Protein 5DUF (pdb70)

CATH classification: 3.90.226.10

Nearest PDB structures (foldseek):
  5duf-assembly1_A  TM=1.004E+00  e=2.255E-51  Mycobacterium tuberculosis
  5dtw-assembly1_B  TM=9.980E-01  e=9.847E-47  Mycobacterium tuberculosis H37Rv
  3he2-assembly1_B  TM=1.000E+00  e=2.282E-46  Mycobacterium tuberculosis
  5dtp-assembly1_A  TM=1.002E+00  e=2.901E-46  Mycobacterium tuberculosis H37Rv
  3he2-assembly1_C  TM=9.969E-01  e=6.722E-46  Mycobacterium tuberculosis

GO terms:
  GO:0005886 plasma membrane (C, HDA)

Organism: Mycobacterium tuberculosis (strain ATCC 25618 / H37Rv) (NCBI:txid83332)

Sequence (245 aa):
SHMIGITQAEAVLTIELQRPERRNALNSQLVEELTQAIRKAGDGSARAIVLTGQGTAFCAGADLSGDAFAADYPDRLIELHKAMDASPMPVVGAINGPAIGAGLQLAMQCDLRVVAPDAFFQFPTSKYGLALDNWSIRRLSSLVGHGRARAMLLSAEKLTAEIALHTGMANRIGTLADAQAWAAEIARLAPLAIQHAKRVLNDDGAIEEAWPAHKELFDKAWGSQDVIEAQVARMEKRPPKFQGA

Secondary structure (DSSP, 8-state):
--SEEEEEETTEEEEEE--GGGTT-B-HHHHHHHHHHHHTTTSSS--EEEEE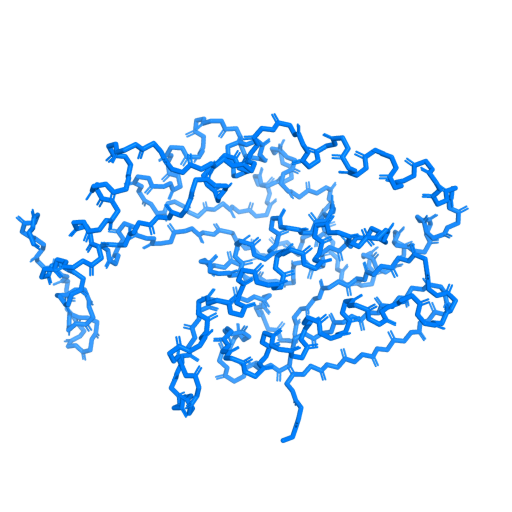ESSS-SB--B--TT-TTGGGHHHHHHHHHHHHHH-SS-EEEEE-S-EETHHHHHHHHSSEEEE-TT-EEE-THHHHT----HHHHHHHHHHH-HHHHHHHHHH---EEHHHHHHHTSSSEE--HHHHHHHHHHHTTS-HHHHHHHHHHHHTSS-S-PPPHHHHHHHHHHHTSHHHHHHHHHHHTTS-------

InterPro domains:
  IPR001753 Enoyl-CoA hydratase/isomerase-like domain [PF00378] (7-242)
  IPR018376 Enoyl-CoA hydratase/isomerase, conserved site [PS00166] (90-110)
  IPR029045 ClpP/crotonase-like domain superfamily [SSF52096] (5-242)

Foldseek 3Di:
DAQWDWDDDVQEIEIEGRPVVQLSADELRSLVVLLVCLQCSVVDNHQAYEYAYPDAFRYAYHDPVPPPCRVCGVVSLVSSLVSLLPRLHQYEYAGRAEQEHSRLVVLLSHNAYAYEQAHKYAYQCLLQLADDFQLSLVSVCQQQNVVVSCCRPVPGDIGGPVSSVVRRVHVHYDGPVVSRVVRVVVSPDDSVVSSVVSNVVVVPQSPDHQDPVRVVSRVCSVPDVSNVQSVVCVVVVHRGDDDSD

B-factor: mean 23.23, std 10.48, range [9.28, 60.18]

Radius of gyration: 17.89 Å; Cα contacts (8 Å, |Δi|>4): 475; chains: 1; bounding box: 52×42×37 Å

Structure (mmCIF, N/CA/C/O backbone):
data_5DUF
#
_entry.id   5DUF
#
_cell.length_a   103.880
_cell.length_b   103.880
_cell.length_c   54.390
_cell.angle_alpha   90.00
_cell.angle_beta   90.00
_cell.angle_gamma   120.00
#
_symmetry.space_group_name_H-M   'P 63'
#
loop_
_entity.id
_entity.type
_entity.pdbx_description
1 polymer 'Probable enoyl-CoA hydratase echA6'
2 non-polymer '(5R,7S)-5-(4-ethylphenyl)-7-(trifluoromethyl)-4,5,6,7-tetrahydropyrazolo[1,5-a]pyrimidine-3-carboxylic acid'
3 water water
#
loop_
_atom_site.group_PDB
_atom_site.id
_atom_site.type_symbol
_atom_site.label_atom_id
_atom_site.label_alt_id
_atom_site.label_comp_id
_atom_site.label_asym_id
_atom_site.label_entity_id
_atom_site.label_seq_id
_atom_site.pdbx_PDB_ins_code
_atom_site.Cartn_x
_atom_site.Cartn_y
_atom_site.Cartn_z
_atom_site.occupancy
_atom_site.B_iso_or_equiv
_atom_site.auth_seq_id
_atom_site.auth_comp_id
_atom_site.auth_asym_id
_atom_site.auth_atom_id
_atom_site.pdbx_PDB_model_num
ATOM 1 N N . SER A 1 19 ? -28.995 -6.650 -0.791 1.00 47.00 -1 SER A N 1
ATOM 2 C CA . SER A 1 19 ? -28.249 -5.788 -1.705 1.00 47.67 -1 SER A CA 1
ATOM 3 C C . SER A 1 19 ? -28.444 -4.307 -1.367 1.00 49.65 -1 SER A C 1
ATOM 4 O O . SER A 1 19 ? -28.345 -3.907 -0.206 1.00 54.76 -1 SER A O 1
ATOM 6 N N . HIS A 1 20 ? -28.701 -3.497 -2.388 1.00 39.70 0 HIS A N 1
ATOM 7 C CA . HIS A 1 20 ? -29.044 -2.090 -2.185 1.00 33.77 0 HIS A CA 1
ATOM 8 C C . HIS A 1 20 ? -30.153 -1.669 -3.144 1.00 34.43 0 HIS A C 1
ATOM 9 O O . HIS A 1 20 ? -30.209 -2.137 -4.282 1.00 40.71 0 HIS A O 1
ATOM 16 N N . MET A 1 21 ? -31.027 -0.776 -2.681 1.00 30.63 1 MET A N 1
ATOM 17 C CA . MET A 1 21 ? -32.197 -0.362 -3.452 1.00 31.16 1 MET A CA 1
ATOM 18 C C . MET A 1 21 ? -32.076 1.080 -3.945 1.00 27.56 1 MET A C 1
ATOM 19 O O . MET A 1 21 ? -33.036 1.653 -4.465 1.00 31.72 1 MET A O 1
ATOM 24 N N . ILE A 1 22 ? -30.897 1.664 -3.765 1.00 27.04 2 ILE A N 1
ATOM 25 C CA . ILE A 1 22 ? -30.625 3.008 -4.264 1.00 25.21 2 ILE A CA 1
ATOM 26 C C . ILE A 1 22 ? -29.213 3.105 -4.830 1.00 26.74 2 ILE A C 1
ATOM 27 O O . ILE A 1 22 ? -28.342 2.289 -4.511 1.00 28.70 2 ILE A O 1
ATOM 32 N N . GLY A 1 23 ? -29.006 4.105 -5.679 1.00 28.13 3 GLY A N 1
ATOM 33 C CA . GLY A 1 23 ? -27.695 4.419 -6.213 1.00 24.94 3 GLY A CA 1
ATOM 34 C C . GLY A 1 23 ? -27.324 5.845 -5.840 1.00 22.70 3 GLY A C 1
ATOM 35 O O . GLY A 1 23 ? -28.167 6.745 -5.837 1.00 23.93 3 GLY A O 1
ATOM 36 N N . ILE A 1 24 ? -26.054 6.047 -5.517 1.00 27.36 4 ILE A N 1
ATOM 37 C CA . ILE A 1 24 ? -25.560 7.343 -5.072 1.00 26.87 4 ILE A CA 1
ATOM 38 C C . ILE A 1 24 ? -24.311 7.708 -5.862 1.00 27.57 4 ILE A C 1
ATOM 39 O O . ILE A 1 24 ? -23.342 6.946 -5.897 1.00 31.81 4 ILE A O 1
ATOM 44 N N . THR A 1 25 ? -24.338 8.867 -6.508 1.00 24.88 5 THR A N 1
ATOM 45 C CA . THR A 1 25 ? -23.198 9.336 -7.281 1.00 26.07 5 THR A CA 1
ATOM 46 C C . THR A 1 25 ? -23.009 10.831 -7.070 1.00 23.77 5 THR A C 1
ATOM 47 O O . THR A 1 25 ? -23.945 11.530 -6.671 1.00 24.52 5 THR A O 1
ATOM 51 N N . GLN A 1 26 ? -21.803 11.319 -7.329 1.00 27.58 6 GLN A N 1
ATOM 52 C CA . GLN A 1 26 ? -21.505 12.735 -7.156 1.00 24.74 6 GLN A CA 1
ATOM 53 C C . GLN A 1 26 ? -20.694 13.300 -8.312 1.00 26.71 6 GLN A C 1
ATOM 54 O O . GLN A 1 26 ? -19.667 12.746 -8.699 1.00 32.15 6 GLN A O 1
ATOM 60 N N . ALA A 1 27 ? -21.174 14.399 -8.874 1.00 26.68 7 ALA A N 1
ATOM 61 C CA . ALA A 1 27 ? -20.415 15.143 -9.861 1.00 29.39 7 ALA A CA 1
ATOM 62 C C . ALA A 1 27 ? -20.144 16.507 -9.257 1.00 30.13 7 ALA A C 1
ATOM 63 O O . ALA A 1 27 ? -21.074 17.277 -9.003 1.00 29.10 7 ALA A O 1
ATOM 65 N N . GLU A 1 28 ? -18.869 16.782 -9.005 1.00 34.89 8 GLU A N 1
ATOM 66 C CA . GLU A 1 28 ? -18.455 17.989 -8.302 1.00 33.01 8 GLU A CA 1
ATOM 67 C C . GLU A 1 28 ? -19.233 18.180 -7.000 1.00 29.11 8 GLU A C 1
ATOM 68 O O . GLU A 1 28 ? -19.087 17.375 -6.079 1.00 34.83 8 GLU A O 1
ATOM 74 N N . ALA A 1 29 ? -20.057 19.227 -6.922 1.00 26.76 9 ALA A N 1
ATOM 75 C CA . ALA A 1 29 ? -20.749 19.550 -5.677 1.00 26.33 9 ALA A CA 1
ATOM 76 C C . ALA A 1 29 ? -22.221 19.113 -5.644 1.00 22.70 9 ALA A C 1
ATOM 77 O O . ALA A 1 29 ? -22.982 19.511 -4.752 1.00 23.38 9 ALA A O 1
ATOM 79 N N . VAL A 1 30 ? -22.624 18.295 -6.612 1.00 22.48 10 VAL A N 1
ATOM 80 C CA . VAL A 1 30 ? -24.000 17.800 -6.651 1.00 21.44 10 VAL A CA 1
ATOM 81 C C . VAL A 1 30 ? -24.049 16.295 -6.419 1.00 22.51 10 VAL A C 1
ATOM 82 O O . VAL A 1 30 ? -23.449 15.516 -7.165 1.00 25.10 10 VAL A O 1
ATOM 86 N N . LEU A 1 31 ? -24.763 15.899 -5.374 1.00 20.61 11 LEU A N 1
ATOM 87 C CA . LEU A 1 31 ? -24.976 14.486 -5.066 1.00 23.43 11 LEU A CA 1
ATOM 88 C C . LEU A 1 31 ? -26.313 14.008 -5.619 1.00 20.05 11 LEU A C 1
ATOM 89 O O . LEU A 1 31 ? -27.357 14.533 -5.252 1.00 19.95 11 LEU A O 1
ATOM 94 N N . THR A 1 32 ? -26.285 13.007 -6.497 1.00 21.76 12 THR A N 1
ATOM 95 C CA . THR A 1 32 ? -27.516 12.432 -7.036 1.00 20.46 12 THR A CA 1
ATOM 96 C C . THR A 1 32 ? -27.872 11.107 -6.363 1.00 19.14 12 THR A C 1
ATOM 97 O O . THR A 1 32 ? -27.066 10.168 -6.340 1.00 21.69 12 THR A O 1
ATOM 101 N N . ILE A 1 33 ? -29.069 11.049 -5.796 1.00 19.85 13 ILE A N 1
ATOM 102 C CA . ILE A 1 33 ? -29.595 9.838 -5.179 1.00 20.49 13 ILE A CA 1
ATOM 103 C C . ILE A 1 33 ? -30.715 9.303 -6.059 1.00 19.56 13 ILE A C 1
ATOM 104 O O . ILE A 1 33 ? -31.695 10.008 -6.317 1.00 18.60 13 ILE A O 1
ATOM 109 N N . GLU A 1 34 ? -30.569 8.055 -6.507 1.00 21.73 14 GLU A N 1
ATOM 110 C CA . GLU A 1 34 ? -31.539 7.422 -7.395 1.00 23.11 14 GLU A CA 1
ATOM 111 C C . GLU A 1 34 ? -32.213 6.234 -6.712 1.00 22.61 14 GLU A C 1
ATOM 112 O O . GLU A 1 34 ? -31.532 5.305 -6.262 1.00 23.34 14 GLU A O 1
ATOM 118 N N . LEU A 1 35 ? -33.543 6.260 -6.633 1.00 21.45 15 LEU A N 1
ATOM 119 C CA . LEU A 1 35 ? -34.303 5.084 -6.202 1.00 20.64 15 LEU A CA 1
ATOM 120 C C . LEU A 1 35 ? -34.129 3.984 -7.235 1.00 22.10 15 LEU A C 1
ATOM 121 O O . LEU A 1 35 ? -34.314 4.220 -8.431 1.00 22.52 15 LEU A O 1
ATOM 126 N N . GLN A 1 36 ? -33.784 2.781 -6.778 1.00 21.74 16 GLN A N 1
ATOM 127 C CA . GLN A 1 36 ? -33.497 1.678 -7.690 1.00 23.88 16 GLN A CA 1
ATOM 128 C C . GLN A 1 36 ? -34.324 0.424 -7.403 1.00 27.17 16 GLN A C 1
ATOM 129 O O . GLN A 1 36 ? -33.784 -0.678 -7.260 1.00 30.75 16 GLN A O 1
ATOM 135 N N . ARG A 1 37 ? -35.639 0.602 -7.325 1.00 24.77 17 ARG A N 1
ATOM 136 C CA . ARG A 1 37 ? -36.562 -0.521 -7.230 1.00 25.08 17 ARG A CA 1
ATOM 137 C C . ARG A 1 37 ? -37.562 -0.452 -8.384 1.00 27.55 17 ARG A C 1
ATOM 138 O O . ARG A 1 37 ? -38.777 -0.496 -8.169 1.00 25.37 17 ARG A O 1
ATOM 146 N N . PRO A 1 38 ? -37.055 -0.334 -9.622 1.00 24.57 18 PRO A N 1
ATOM 147 C CA . PRO A 1 38 ? -37.960 -0.158 -10.762 1.00 28.13 18 PRO A CA 1
ATOM 148 C C . PRO A 1 38 ? -38.894 -1.348 -10.954 1.00 34.99 18 PRO A C 1
ATOM 149 O O . PRO A 1 38 ? -39.915 -1.198 -11.625 1.00 29.52 18 PRO A O 1
ATOM 153 N N . GLU A 1 39 ? -38.562 -2.492 -10.356 1.00 31.11 19 GLU A N 1
ATOM 154 C CA . GLU A 1 39 ? -39.401 -3.687 -10.469 1.00 28.59 19 GLU A CA 1
ATOM 155 C C . GLU A 1 39 ? -40.717 -3.529 -9.701 1.00 30.48 19 GLU A C 1
ATOM 156 O O . GLU A 1 39 ? -41.626 -4.349 -9.817 1.00 32.24 19 GLU A O 1
ATOM 162 N N . ARG A 1 40 ? -40.822 -2.454 -8.929 1.00 28.82 20 ARG A N 1
ATOM 163 C CA . ARG A 1 40 ? -42.086 -2.088 -8.304 1.00 25.84 20 ARG A CA 1
ATOM 164 C C . ARG A 1 40 ? -42.361 -0.596 -8.545 1.00 22.48 20 ARG A C 1
ATOM 165 O O . ARG A 1 40 ? -43.021 0.050 -7.737 1.00 26.67 20 ARG A O 1
ATOM 173 N N . ARG A 1 41 ? -41.855 -0.070 -9.661 1.00 24.64 21 ARG A N 1
ATOM 174 C CA . ARG A 1 41 ? -41.969 1.359 -9.993 1.00 21.94 21 ARG A CA 1
ATOM 175 C C . ARG A 1 41 ? -41.549 2.256 -8.827 1.00 20.76 21 ARG A C 1
ATOM 176 O O . ARG A 1 41 ? -42.177 3.283 -8.530 1.00 20.43 21 ARG A O 1
ATOM 184 N N . ASN A 1 42 ? -40.467 1.837 -8.175 1.00 23.06 22 ASN A N 1
ATOM 185 C CA . ASN A 1 42 ? -39.860 2.539 -7.049 1.00 20.48 22 ASN A CA 1
ATOM 186 C C . ASN A 1 42 ? -40.754 2.725 -5.825 1.00 20.19 22 ASN A C 1
ATOM 187 O O . ASN A 1 42 ? -40.514 3.592 -4.991 1.00 20.92 22 ASN A O 1
ATOM 192 N N . ALA A 1 43 ? -41.765 1.865 -5.704 1.00 20.99 23 ALA A N 1
ATOM 193 C CA . ALA A 1 43 ? -42.606 1.877 -4.519 1.00 21.50 23 ALA A CA 1
ATOM 194 C C . ALA A 1 43 ? -41.738 1.623 -3.291 1.00 19.56 23 ALA A C 1
ATOM 195 O O . ALA A 1 43 ? -40.818 0.792 -3.327 1.00 23.26 23 ALA A O 1
ATOM 197 N N . LEU A 1 44 ? -42.032 2.329 -2.207 1.00 21.21 24 LEU A N 1
ATOM 198 C CA . LEU A 1 44 ? -41.201 2.269 -1.008 1.00 23.09 24 LEU A CA 1
ATOM 199 C C . LEU A 1 44 ? -41.423 1.004 -0.172 1.00 26.66 24 LEU A C 1
ATOM 200 O O . LEU A 1 44 ? -42.491 0.394 -0.203 1.00 25.10 24 LEU A O 1
ATOM 205 N N . ASN A 1 45 ? -40.384 0.602 0.553 1.00 25.42 25 ASN A N 1
ATOM 206 C CA . ASN A 1 45 ? -40.520 -0.334 1.665 1.00 25.31 25 ASN A CA 1
ATOM 207 C C . ASN A 1 45 ? -39.527 0.056 2.761 1.00 26.03 25 ASN A C 1
ATOM 208 O O . ASN A 1 45 ? -38.851 1.079 2.646 1.00 25.31 25 ASN A O 1
ATOM 213 N N . SER A 1 46 ? -39.430 -0.737 3.820 1.00 28.54 26 SER A N 1
ATOM 214 C CA . SER A 1 46 ? -38.573 -0.366 4.942 1.00 29.10 26 SER A CA 1
ATOM 215 C C . SER A 1 46 ? -37.102 -0.202 4.543 1.00 33.22 26 SER A C 1
ATOM 216 O O . SER A 1 46 ? -36.439 0.736 4.992 1.00 28.61 26 SER A O 1
ATOM 219 N N . GLN A 1 47 ? -36.595 -1.111 3.709 1.00 32.18 27 GLN A N 1
ATOM 220 C CA . GLN A 1 47 ? -35.202 -1.046 3.263 1.00 30.45 27 GLN A CA 1
ATOM 221 C C . GLN A 1 47 ? -34.917 0.206 2.441 1.00 28.86 27 GLN A C 1
ATOM 222 O O . GLN A 1 47 ? -33.944 0.916 2.693 1.00 28.19 27 GLN A O 1
ATOM 228 N N . LEU A 1 48 ? -35.766 0.468 1.455 1.00 26.70 28 LEU A N 1
ATOM 229 C CA . LEU A 1 48 ? -35.573 1.619 0.579 1.00 27.33 28 LEU A CA 1
ATOM 230 C C . LEU A 1 48 ? -35.601 2.913 1.387 1.00 27.45 28 LEU A C 1
ATOM 231 O O . LEU A 1 48 ? -34.767 3.800 1.194 1.00 25.27 28 LEU A O 1
ATOM 236 N N . VAL A 1 49 ? -36.553 3.007 2.308 1.00 23.10 29 VAL A N 1
ATOM 237 C CA . VAL A 1 49 ? -36.672 4.180 3.170 1.00 24.23 29 VAL A CA 1
ATOM 238 C C . VAL A 1 49 ? -35.452 4.351 4.074 1.00 23.52 29 VAL A C 1
ATOM 239 O O . VAL A 1 49 ? -34.932 5.458 4.225 1.00 23.57 29 VAL A O 1
ATOM 243 N N . GLU A 1 50 ? -34.986 3.260 4.675 1.00 24.39 30 GLU A N 1
ATOM 244 C CA . GLU A 1 50 ? -33.810 3.335 5.532 1.00 26.13 30 GLU A CA 1
ATOM 245 C C . GLU A 1 50 ? -32.581 3.807 4.758 1.00 28.19 30 GLU A C 1
ATOM 246 O O . GLU A 1 50 ? -31.826 4.652 5.240 1.00 26.86 30 GLU A O 1
ATOM 249 N N . GLU A 1 51 ? -32.387 3.260 3.561 1.00 26.09 31 GLU A N 1
ATOM 250 C CA . GLU A 1 51 ? -31.235 3.619 2.738 1.00 26.97 31 GLU A CA 1
ATOM 251 C C . GLU A 1 51 ? -31.310 5.082 2.294 1.00 23.81 31 GLU A C 1
ATOM 252 O O . GLU A 1 51 ? -30.304 5.785 2.293 1.00 25.92 31 GLU A O 1
ATOM 258 N N . LEU A 1 52 ? -32.501 5.537 1.928 1.00 22.91 32 LEU A N 1
ATOM 259 C CA . LEU A 1 52 ? -32.677 6.938 1.557 1.00 22.24 32 LEU A CA 1
ATOM 260 C C . LEU A 1 52 ? -32.354 7.873 2.724 1.00 26.80 32 LEU A C 1
ATOM 261 O O . LEU A 1 52 ? -31.691 8.897 2.549 1.00 23.26 32 LEU A O 1
ATOM 266 N N . THR A 1 53 ? -32.832 7.521 3.913 1.00 23.16 33 THR A N 1
ATOM 267 C CA . THR A 1 53 ? -32.572 8.318 5.108 1.00 25.15 33 THR A CA 1
ATOM 268 C C . THR A 1 53 ? -31.067 8.455 5.360 1.00 24.72 33 THR A C 1
ATOM 269 O O . THR A 1 53 ? -30.569 9.547 5.628 1.00 26.24 33 THR A O 1
ATOM 273 N N . GLN A 1 54 ? -30.342 7.348 5.257 1.00 26.32 34 GLN A N 1
ATOM 274 C CA . GLN A 1 54 ? -28.900 7.380 5.450 1.00 25.84 34 GLN A CA 1
ATOM 275 C C . GLN A 1 54 ? -28.187 8.226 4.396 1.00 26.71 34 GLN A C 1
ATOM 276 O O . GLN A 1 54 ? -27.245 8.959 4.711 1.00 27.28 34 GLN A O 1
ATOM 282 N N . ALA A 1 55 ? -28.634 8.118 3.150 1.00 24.86 35 ALA A N 1
ATOM 283 C CA . ALA A 1 55 ? -28.026 8.864 2.052 1.00 28.46 35 ALA A CA 1
ATOM 284 C C . ALA A 1 55 ? -28.200 10.366 2.259 1.00 22.93 35 ALA A C 1
ATOM 285 O O . ALA A 1 55 ? -27.269 11.140 2.044 1.00 26.11 35 ALA A O 1
ATOM 287 N N . ILE A 1 56 ? -29.393 10.771 2.678 1.00 21.87 36 ILE A N 1
ATOM 288 C CA . ILE A 1 56 ? -29.656 12.175 2.969 1.00 21.84 36 ILE A CA 1
ATOM 289 C C . ILE A 1 56 ? -28.795 12.670 4.137 1.00 23.28 36 ILE A C 1
ATOM 290 O O . ILE A 1 56 ? -28.165 13.727 4.055 1.00 25.30 36 ILE A O 1
ATOM 295 N N . ARG A 1 57 ? -28.761 11.906 5.223 1.00 24.72 37 ARG A N 1
ATOM 296 C CA . ARG A 1 57 ? -27.985 12.292 6.397 1.00 26.98 37 ARG A CA 1
ATOM 297 C C . ARG A 1 57 ? -26.497 12.444 6.093 1.00 28.47 37 ARG A C 1
ATOM 298 O O . ARG A 1 57 ? -25.832 13.323 6.644 1.00 32.85 37 ARG A O 1
ATOM 306 N N . LYS A 1 58 ? -25.974 11.582 5.225 1.00 26.47 38 LYS A N 1
ATOM 307 C CA . LYS A 1 58 ? -24.543 11.573 4.929 1.00 28.73 38 LYS A CA 1
ATOM 308 C C . LYS A 1 58 ? -24.167 12.439 3.725 1.00 32.40 38 LYS A C 1
ATOM 309 O O . LYS A 1 58 ? -22.998 12.510 3.347 1.00 37.64 38 LYS A O 1
ATOM 313 N N . ALA A 1 59 ? -25.154 13.104 3.132 1.00 28.99 39 ALA A N 1
ATOM 314 C CA . ALA A 1 59 ? -24.924 13.870 1.910 1.00 32.06 39 ALA A CA 1
ATOM 315 C C . ALA A 1 59 ? -23.896 14.985 2.098 1.00 37.60 39 ALA A C 1
ATOM 316 O O . ALA A 1 59 ? -23.308 15.468 1.128 1.00 42.25 39 ALA A O 1
ATOM 318 N N . GLY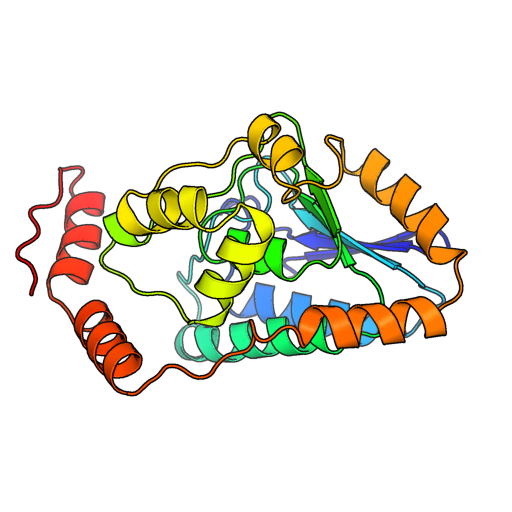 A 1 60 ? -23.678 15.385 3.348 1.00 38.89 40 GLY A N 1
ATOM 319 C CA . GLY A 1 60 ? -22.764 16.471 3.654 1.00 44.64 40 GLY A CA 1
ATOM 320 C C . GLY A 1 60 ? -21.402 16.013 4.140 1.00 48.77 40 GLY A C 1
ATOM 321 O O . GLY A 1 60 ? -20.631 16.808 4.679 1.00 55.19 40 GLY A O 1
ATOM 322 N N . ASP A 1 61 ? -21.103 14.731 3.950 1.00 41.62 41 ASP A N 1
ATOM 323 C CA . ASP A 1 61 ? -19.813 14.182 4.358 1.00 47.47 41 ASP A CA 1
ATOM 324 C C . ASP A 1 61 ? -18.715 14.581 3.381 1.00 54.24 41 ASP A C 1
ATOM 325 O O . ASP A 1 61 ? -17.545 14.698 3.754 1.00 55.36 41 ASP A O 1
ATOM 330 N N . GLY A 1 62 ? -19.100 14.779 2.126 1.00 55.00 42 GLY A N 1
ATOM 331 C CA . GLY A 1 62 ? -18.173 15.226 1.106 1.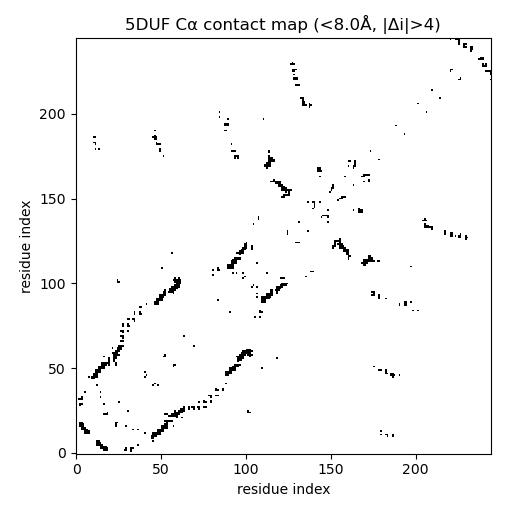00 53.52 42 GLY A CA 1
ATOM 332 C C . GLY A 1 62 ? -18.278 16.721 0.888 1.00 49.14 42 GLY A C 1
ATOM 333 O O . GLY A 1 62 ? -18.583 17.480 1.810 1.00 50.02 42 GLY A O 1
ATOM 334 N N . SER A 1 63 ? -18.030 17.148 -0.343 1.00 45.36 43 SER A N 1
ATOM 335 C CA . SER A 1 63 ? -18.060 18.565 -0.668 1.00 45.32 43 SER A CA 1
ATOM 336 C C . SER A 1 63 ? -19.399 18.986 -1.266 1.00 35.12 43 SER A C 1
ATOM 337 O O . SER A 1 63 ? -19.525 20.093 -1.785 1.00 36.75 43 SER A O 1
ATOM 340 N N . ALA A 1 64 ? -20.398 18.108 -1.191 1.00 31.81 44 ALA A N 1
ATOM 341 C CA . ALA A 1 64 ? -21.689 18.372 -1.826 1.00 26.22 44 ALA A CA 1
ATOM 342 C C . ALA A 1 64 ? -22.409 19.578 -1.225 1.00 27.82 44 ALA A C 1
ATOM 343 O O . ALA A 1 64 ? -22.416 19.763 -0.009 1.00 29.51 44 ALA A O 1
ATOM 345 N N . ARG A 1 65 ? -23.011 20.391 -2.091 1.00 21.81 45 ARG A N 1
ATOM 346 C CA . ARG A 1 65 ? -23.813 21.542 -1.658 1.00 23.25 45 ARG A CA 1
ATOM 347 C C . ARG A 1 65 ? -25.270 21.475 -2.133 1.00 22.73 45 ARG A C 1
ATOM 348 O O . ARG A 1 65 ? -26.086 22.332 -1.789 1.00 22.44 45 ARG A O 1
ATOM 356 N N . ALA A 1 66 ? -25.603 20.463 -2.931 1.00 18.92 46 ALA A N 1
ATOM 357 C CA . ALA A 1 66 ? -26.974 20.257 -3.380 1.00 19.46 46 ALA A CA 1
ATOM 358 C C . ALA A 1 66 ? -27.192 18.777 -3.660 1.00 17.32 46 ALA A C 1
ATOM 359 O O . ALA A 1 66 ? -26.237 18.053 -3.971 1.00 20.19 46 ALA A O 1
ATOM 361 N N . ILE A 1 67 ? -28.440 18.347 -3.521 1.00 17.05 47 ILE A N 1
ATOM 362 C CA . ILE A 1 67 ? -28.830 16.966 -3.774 1.00 16.46 47 ILE A CA 1
ATOM 363 C C . ILE A 1 67 ? -29.860 16.941 -4.893 1.00 16.90 47 ILE A C 1
ATOM 364 O O . ILE A 1 67 ? -30.720 17.817 -4.965 1.00 16.41 47 ILE A O 1
ATOM 369 N N . VAL A 1 68 ? -29.757 15.957 -5.779 1.00 16.25 48 VAL A N 1
ATOM 370 C CA . VAL A 1 68 ? -30.821 15.655 -6.726 1.00 15.29 48 VAL A CA 1
ATOM 371 C C . VAL A 1 68 ? -31.381 14.287 -6.367 1.00 16.03 48 VAL A C 1
ATOM 372 O O . VAL A 1 68 ? -30.622 13.324 -6.221 1.00 18.26 48 VAL A O 1
ATOM 376 N N . LEU A 1 69 ? -32.699 14.216 -6.197 1.00 15.00 49 LEU A N 1
ATOM 377 C CA . LEU A 1 69 ? -33.378 12.953 -5.890 1.00 15.69 49 LEU A CA 1
ATOM 378 C C . LEU A 1 69 ? -34.235 12.529 -7.079 1.00 15.73 49 LEU A C 1
ATOM 379 O O . LEU A 1 69 ? -35.018 13.326 -7.596 1.00 16.37 49 LEU A O 1
ATOM 384 N N . THR A 1 70 ? -34.107 11.277 -7.511 1.00 16.25 50 THR A N 1
ATOM 385 C CA . THR A 1 70 ? -34.770 10.846 -8.735 1.00 16.97 50 THR A CA 1
ATOM 386 C C . THR A 1 70 ? -35.038 9.347 -8.704 1.00 19.09 50 THR A C 1
ATOM 387 O O . THR A 1 70 ? -34.504 8.639 -7.848 1.00 19.57 50 THR A O 1
ATOM 391 N N . GLY A 1 71 ? -35.861 8.870 -9.636 1.00 18.05 51 GLY A N 1
ATOM 392 C CA . GLY A 1 71 ? -36.156 7.450 -9.743 1.00 18.01 51 GLY A CA 1
ATOM 393 C C . GLY A 1 71 ? -35.632 6.788 -11.013 1.00 19.34 51 GLY A C 1
ATOM 394 O O . GLY A 1 71 ? -35.606 7.391 -12.086 1.00 20.79 51 GLY A O 1
ATOM 395 N N . GLN A 1 72 ? -35.214 5.535 -10.885 1.00 20.93 52 GLN A N 1
ATOM 396 C CA . GLN A 1 72 ? -34.779 4.744 -12.030 1.00 21.30 52 GLN A CA 1
ATOM 397 C C . GLN A 1 72 ? -35.998 4.273 -12.820 1.00 23.50 52 GLN A C 1
ATOM 398 O O . GLN A 1 72 ? -36.976 3.818 -12.239 1.00 22.48 52 GLN A O 1
ATOM 404 N N . GLY A 1 73 ? -35.944 4.389 -14.143 1.00 23.42 53 GLY A N 1
ATOM 405 C CA . GLY A 1 73 ? -37.019 3.871 -14.975 1.00 25.54 53 GLY A CA 1
ATOM 406 C C . GLY A 1 73 ? -38.129 4.878 -15.226 1.00 22.85 53 GLY A C 1
ATOM 407 O O . GLY A 1 73 ? -37.893 6.093 -15.230 1.00 21.42 53 GLY A O 1
ATOM 408 N N . THR A 1 74 ? -39.349 4.378 -15.423 1.00 21.03 54 THR A N 1
ATOM 409 C CA . THR A 1 74 ? -40.453 5.231 -15.863 1.00 19.67 54 THR A CA 1
ATOM 410 C C . THR A 1 74 ? -41.168 6.002 -14.755 1.00 19.30 54 THR A C 1
ATOM 411 O O . THR A 1 74 ? -41.869 6.966 -15.045 1.00 19.26 54 THR A O 1
ATOM 415 N N . ALA A 1 75 ? -41.007 5.577 -13.503 1.00 19.17 55 ALA A N 1
ATOM 416 C CA . ALA A 1 75 ? -41.699 6.230 -12.390 1.00 16.61 55 ALA A CA 1
ATOM 417 C C . ALA A 1 75 ? -40.724 6.888 -11.435 1.00 16.54 55 ALA A C 1
ATOM 418 O O . ALA A 1 75 ? -39.597 6.432 -11.273 1.00 17.83 55 ALA A O 1
ATOM 420 N N . PHE A 1 76 ? -41.161 7.974 -10.810 1.00 15.97 56 PHE A N 1
ATOM 421 C CA . PHE A 1 76 ? -40.402 8.548 -9.713 1.00 15.07 56 PHE A CA 1
ATOM 422 C C . PHE A 1 76 ? -40.605 7.658 -8.488 1.00 15.04 56 PHE A C 1
ATOM 423 O O . PHE A 1 76 ? -39.648 7.156 -7.910 1.00 18.04 56 PHE A O 1
ATOM 431 N N . CYS A 1 77 ? -41.864 7.470 -8.103 1.00 15.32 57 CYS A N 1
ATOM 432 C CA . CYS A 1 77 ? -42.227 6.594 -6.995 1.00 16.69 57 CYS A CA 1
ATOM 433 C C . CYS A 1 77 ? -43.738 6.392 -7.007 1.00 16.41 57 CYS A C 1
ATOM 434 O O . CYS A 1 77 ? -44.498 7.351 -6.804 1.00 16.29 57 CYS A O 1
ATOM 437 N N . ALA A 1 78 ? -44.168 5.150 -7.231 1.00 17.95 58 ALA A N 1
ATOM 438 C CA . ALA A 1 78 ? -45.589 4.842 -7.436 1.00 16.47 58 ALA A CA 1
ATOM 439 C C . ALA A 1 78 ? -46.369 4.558 -6.152 1.00 17.05 58 ALA A C 1
ATOM 440 O O . ALA A 1 78 ? -47.567 4.268 -6.202 1.00 22.65 58 ALA A O 1
ATOM 442 N N . GLY A 1 79 ? -45.704 4.653 -5.007 1.00 18.59 59 GLY A N 1
ATOM 443 C CA . GLY A 1 79 ? -46.375 4.485 -3.729 1.00 19.65 59 GLY A CA 1
ATOM 444 C C . GLY A 1 79 ? -45.586 3.638 -2.753 1.00 22.48 59 GLY A C 1
ATOM 445 O O . GLY A 1 79 ? -44.392 3.860 -2.554 1.00 21.80 59 GLY A O 1
ATOM 446 N N . ALA A 1 80 ? -46.265 2.681 -2.131 1.00 24.29 60 ALA A N 1
ATOM 447 C CA . ALA A 1 80 ? -45.632 1.768 -1.193 1.00 25.81 60 ALA A CA 1
ATOM 448 C C . ALA A 1 80 ? -45.980 0.333 -1.555 1.00 23.61 60 ALA A C 1
ATOM 449 O O . ALA A 1 80 ? -47.083 0.053 -2.026 1.00 27.65 60 ALA A O 1
ATOM 451 N N . ASP A 1 81 ? -45.029 -0.572 -1.347 1.00 24.73 61 ASP A N 1
ATOM 452 C CA . ASP A 1 81 ? -45.256 -2.000 -1.552 1.00 26.49 61 ASP A CA 1
ATOM 453 C C . ASP A 1 81 ? -44.430 -2.768 -0.529 1.00 27.86 61 ASP A C 1
ATOM 454 O O . ASP A 1 81 ? -43.210 -2.877 -0.667 1.00 28.96 61 ASP A O 1
ATOM 459 N N . LEU A 1 82 ? -45.099 -3.298 0.493 1.00 27.76 62 LEU A N 1
ATOM 460 C CA . LEU A 1 82 ? -44.422 -3.906 1.639 1.00 30.29 62 LEU A CA 1
ATOM 461 C C . LEU A 1 82 ? -44.382 -5.430 1.593 1.00 37.82 62 LEU A C 1
ATOM 462 O O . LEU A 1 82 ? -44.259 -6.087 2.628 1.00 36.46 62 LEU A O 1
ATOM 467 N N . SER A 1 83 ? -44.476 -5.999 0.399 1.00 31.16 63 SER A N 1
ATOM 468 C CA . SER A 1 83 ? -44.427 -7.454 0.278 1.00 31.87 63 SER A CA 1
ATOM 469 C C . SER A 1 83 ? -43.186 -7.927 -0.475 1.00 43.21 63 SER A C 1
ATOM 470 O O . SER A 1 83 ? -42.895 -7.439 -1.567 1.00 51.28 63 SER A O 1
ATOM 473 N N . GLY A 1 84 ? -42.445 -8.866 0.112 1.00 57.61 64 GLY A N 1
ATOM 474 C CA . GLY A 1 84 ? -42.697 -9.350 1.458 1.00 51.39 64 GLY A CA 1
ATOM 475 C C . GLY A 1 84 ? -41.668 -8.776 2.419 1.00 51.09 64 GLY A C 1
ATOM 476 O O . GLY A 1 84 ? -40.611 -9.366 2.656 1.00 50.29 64 GLY A O 1
ATOM 477 N N . ASP A 1 85 ? -41.994 -7.613 2.971 1.00 37.98 65 ASP A N 1
ATOM 478 C CA . ASP A 1 85 ? -41.086 -6.829 3.804 1.00 42.50 65 ASP A CA 1
ATOM 479 C C . ASP A 1 85 ? -41.024 -7.350 5.239 1.00 40.47 65 ASP A C 1
ATOM 480 O O . ASP A 1 85 ? -41.995 -7.228 5.988 1.00 37.79 65 ASP A O 1
ATOM 485 N N . ALA A 1 86 ? -39.880 -7.907 5.628 1.00 44.42 66 ALA A N 1
ATOM 486 C CA . ALA A 1 86 ? -39.723 -8.471 6.967 1.00 42.89 66 ALA A CA 1
ATOM 487 C C . ALA A 1 86 ? -39.822 -7.419 8.082 1.00 45.73 66 ALA A C 1
ATOM 488 O O . ALA A 1 86 ? -39.974 -7.761 9.254 1.00 48.71 66 ALA A O 1
ATOM 490 N N . PHE A 1 87 ? -39.744 -6.144 7.711 1.00 36.62 67 PHE A N 1
ATOM 491 C CA . PHE A 1 87 ? -39.838 -5.057 8.682 1.00 43.64 67 PHE A CA 1
ATOM 492 C C . PHE A 1 87 ? -40.959 -4.081 8.321 1.00 42.03 67 PHE A C 1
ATOM 493 O O . PHE A 1 87 ? -40.850 -2.872 8.532 1.00 38.91 67 PHE A O 1
ATOM 498 N N . ALA A 1 88 ? -42.042 -4.624 7.777 1.00 41.26 68 ALA A N 1
ATOM 499 C CA . ALA A 1 88 ? -43.174 -3.828 7.325 1.00 41.63 68 ALA A CA 1
ATOM 500 C C . ALA A 1 88 ? -43.854 -3.067 8.462 1.00 44.79 68 ALA A C 1
ATOM 501 O O . ALA A 1 88 ? -44.381 -1.971 8.259 1.00 39.90 68 ALA A O 1
ATOM 503 N N . ALA A 1 89 ? -43.846 -3.647 9.658 1.00 40.01 69 ALA A N 1
ATOM 504 C CA . ALA A 1 89 ? -44.463 -2.996 10.810 1.00 37.67 69 ALA A CA 1
ATOM 505 C C . ALA A 1 89 ? -43.732 -1.699 11.161 1.00 35.98 69 ALA A C 1
ATOM 506 O O . ALA A 1 89 ? -44.319 -0.777 11.727 1.00 41.36 69 ALA A O 1
ATOM 508 N N . ASP A 1 90 ? -42.450 -1.642 10.815 1.00 41.92 70 ASP A N 1
ATOM 509 C CA . ASP A 1 90 ? -41.618 -0.475 11.101 1.00 43.00 70 ASP A CA 1
ATOM 510 C C . ASP A 1 90 ? -41.734 0.605 10.030 1.00 39.37 70 ASP A C 1
ATOM 511 O O . ASP A 1 90 ? -41.307 1.741 10.243 1.00 35.31 70 ASP A O 1
ATOM 516 N N . TYR A 1 91 ? -42.303 0.251 8.881 1.00 30.18 71 TYR A N 1
ATOM 517 C CA . TYR A 1 91 ? -42.297 1.149 7.720 1.00 31.29 71 TYR A CA 1
ATOM 518 C C . TYR A 1 91 ? -42.856 2.555 7.975 1.00 32.96 71 TYR A C 1
ATOM 519 O O . TYR A 1 91 ? -42.227 3.550 7.607 1.00 27.52 71 TYR A O 1
ATOM 527 N N . PRO A 1 92 ? -44.045 2.652 8.588 1.00 30.97 72 PRO A N 1
ATOM 528 C CA . PRO A 1 92 ? -44.644 3.980 8.783 1.00 29.99 72 PRO A CA 1
ATOM 529 C C . PRO A 1 92 ? -43.755 4.919 9.601 1.00 29.92 72 PRO A C 1
ATOM 530 O O . PRO A 1 92 ? -43.627 6.101 9.263 1.00 26.72 72 PRO A O 1
ATOM 534 N N . ASP A 1 93 ? -43.148 4.396 10.661 1.00 28.90 73 ASP A N 1
ATOM 535 C CA . ASP A 1 93 ? -42.242 5.173 11.503 1.00 31.36 73 ASP A CA 1
ATOM 536 C C . ASP A 1 93 ? -40.962 5.562 10.760 1.00 31.35 73 ASP A C 1
ATOM 537 O O . ASP A 1 93 ? -40.493 6.695 10.875 1.00 27.21 73 ASP A O 1
ATOM 542 N N . ARG A 1 94 ? -40.398 4.627 10.001 1.00 25.83 74 ARG A N 1
ATOM 543 C CA . ARG A 1 94 ? -39.201 4.921 9.215 1.00 27.68 74 ARG A CA 1
ATOM 544 C C . ARG A 1 94 ? -39.492 5.983 8.158 1.00 23.41 74 ARG A C 1
ATOM 545 O O . ARG A 1 94 ? -38.648 6.834 7.868 1.00 22.78 74 ARG A O 1
ATOM 549 N N . LEU A 1 95 ? -40.688 5.933 7.583 1.00 22.36 75 LEU A N 1
ATOM 550 C CA . LEU A 1 95 ? -41.078 6.921 6.586 1.00 21.94 75 LEU A CA 1
ATOM 551 C C . LEU A 1 95 ? -41.078 8.322 7.195 1.00 21.42 75 LEU A C 1
ATOM 552 O O . LEU A 1 95 ? -40.560 9.274 6.597 1.00 19.27 75 LEU A O 1
ATOM 557 N N . ILE A 1 96 ? -41.651 8.453 8.387 1.00 20.34 76 ILE A N 1
ATOM 558 C CA . ILE A 1 96 ? -41.629 9.733 9.091 1.00 18.84 76 ILE A CA 1
ATOM 559 C C . ILE A 1 96 ? -40.180 10.190 9.337 1.00 20.38 76 ILE A C 1
ATOM 560 O O . ILE A 1 96 ? -39.864 11.371 9.169 1.00 21.06 76 ILE A O 1
ATOM 565 N N . GLU A 1 97 ? -39.302 9.256 9.693 1.00 21.96 77 GLU A N 1
ATOM 566 C CA . GLU A 1 97 ? -37.889 9.567 9.923 1.00 20.06 77 GLU A CA 1
ATOM 567 C C . GLU A 1 97 ? -37.209 10.132 8.665 1.00 22.22 77 GLU A C 1
ATOM 568 O O . GLU A 1 97 ? -36.375 11.042 8.741 1.00 20.40 77 GLU A O 1
ATOM 571 N N . LEU A 1 98 ? -37.564 9.583 7.508 1.00 18.88 78 LEU A N 1
ATOM 572 C CA . LEU A 1 98 ? -37.032 10.074 6.238 1.00 19.22 78 LEU A CA 1
ATOM 573 C C . LEU A 1 98 ? -37.445 11.526 6.016 1.00 18.08 78 LEU A C 1
ATOM 574 O O . LEU A 1 98 ? -36.623 12.373 5.654 1.00 18.11 78 LEU A O 1
ATOM 579 N N . HIS A 1 99 ? -38.725 11.817 6.221 1.00 17.47 79 HIS A N 1
ATOM 580 C CA . HIS A 1 99 ? -39.211 13.181 6.054 1.00 15.09 79 HIS A CA 1
ATOM 581 C C . HIS A 1 99 ? -38.534 14.149 7.015 1.00 15.31 79 HIS A C 1
ATOM 582 O O . HIS A 1 99 ? -38.182 15.266 6.625 1.00 15.60 79 HIS A O 1
ATOM 589 N N . LYS A 1 100 ? -38.332 13.724 8.256 1.00 16.37 80 LYS A N 1
ATOM 590 C CA . LYS A 1 100 ? -37.589 14.531 9.216 1.00 17.76 80 LYS A CA 1
ATOM 591 C C . LYS A 1 100 ? -36.158 14.789 8.746 1.00 19.32 80 LYS A C 1
ATOM 592 O O . LYS A 1 100 ? -35.650 15.893 8.893 1.00 19.10 80 LYS A O 1
ATOM 598 N N . ALA A 1 101 ? -35.518 13.775 8.170 1.00 17.86 81 ALA A N 1
ATOM 599 C CA . ALA A 1 101 ? -34.149 13.933 7.669 1.00 18.39 81 ALA A CA 1
ATOM 600 C C . ALA A 1 101 ? -34.063 14.939 6.521 1.00 16.99 81 ALA A C 1
ATOM 601 O O . ALA A 1 101 ? -33.148 15.770 6.480 1.00 19.21 81 ALA A O 1
ATOM 603 N N . MET A 1 102 ? -35.013 14.882 5.594 1.00 16.69 82 MET A N 1
ATOM 604 C CA . MET A 1 102 ? -35.027 15.833 4.491 1.00 16.17 82 MET A CA 1
ATOM 605 C C . MET A 1 102 ? -35.307 17.244 5.006 1.00 16.14 82 MET A C 1
ATOM 606 O O . MET A 1 102 ? -34.617 18.197 4.635 1.00 16.22 82 MET A O 1
ATOM 611 N N . ASP A 1 103 ? -36.300 17.371 5.882 1.00 15.45 83 ASP A N 1
ATOM 612 C CA . ASP A 1 103 ? -36.650 18.664 6.461 1.00 14.53 83 ASP A CA 1
ATOM 613 C C . ASP A 1 103 ? -35.478 19.299 7.210 1.00 15.24 83 ASP A C 1
ATOM 614 O O . ASP A 1 103 ? -35.315 20.526 7.187 1.00 16.95 83 ASP A O 1
ATOM 619 N N . ALA A 1 104 ? -34.668 18.470 7.872 1.00 17.35 84 ALA A N 1
ATOM 620 C CA . ALA A 1 104 ? -33.559 18.953 8.697 1.00 18.98 84 ALA A CA 1
ATOM 621 C C . ALA A 1 104 ? -32.265 19.160 7.916 1.00 18.97 84 ALA A C 1
ATOM 622 O O . ALA A 1 104 ? -31.328 19.777 8.430 1.00 21.11 84 ALA A O 1
ATOM 624 N N . SER A 1 105 ? -32.201 18.644 6.689 1.00 18.47 85 SER A N 1
ATOM 625 C CA . SER A 1 105 ? -30.955 18.726 5.918 1.00 17.64 85 SER A CA 1
ATOM 626 C C . SER A 1 105 ? -30.658 20.167 5.546 1.00 17.00 85 SER A C 1
ATOM 627 O O . SER A 1 105 ? -31.536 20.868 5.045 1.00 17.81 85 SER A O 1
ATOM 630 N N . PRO A 1 106 ? -29.418 20.611 5.771 1.00 19.23 86 PRO A N 1
ATOM 631 C CA . PRO A 1 106 ? -29.046 21.970 5.360 1.00 20.07 86 PRO A CA 1
ATOM 632 C C . PRO A 1 106 ? -28.922 22.084 3.845 1.00 22.57 86 PRO A C 1
ATOM 633 O O . PRO A 1 106 ? -28.812 23.190 3.324 1.00 23.52 86 PRO A O 1
ATOM 637 N N . MET A 1 107 ? -28.945 20.950 3.148 1.00 20.74 87 MET A N 1
ATOM 638 C CA . MET A 1 107 ? -28.795 20.942 1.696 1.00 21.74 87 MET A CA 1
ATOM 639 C C . MET A 1 107 ? -30.132 21.059 0.977 1.00 17.42 87 MET A C 1
ATOM 640 O O . MET A 1 107 ? -31.122 20.448 1.381 1.00 18.98 87 MET A O 1
ATOM 645 N N . PRO A 1 108 ? -30.181 21.849 -0.103 1.00 16.24 88 PRO A N 1
ATOM 646 C CA . PRO A 1 108 ? -31.405 21.882 -0.911 1.00 15.09 88 PRO A CA 1
ATOM 647 C C . PRO A 1 108 ? -31.523 20.601 -1.738 1.00 15.98 88 PRO A C 1
ATOM 648 O O . PRO A 1 108 ? -30.531 20.159 -2.339 1.00 16.49 88 PRO A O 1
ATOM 652 N N . VAL A 1 109 ? -32.710 20.005 -1.741 1.00 14.19 89 VAL A N 1
ATOM 653 C CA . VAL A 1 109 ? -32.965 18.771 -2.479 1.00 15.08 89 VAL A CA 1
ATOM 654 C C . VAL A 1 109 ? -33.798 19.103 -3.708 1.00 14.86 89 VAL A C 1
ATOM 655 O O . VAL A 1 109 ? -34.948 19.547 -3.589 1.00 15.19 89 VAL A O 1
ATOM 659 N N . VAL A 1 110 ? -33.218 18.911 -4.888 1.00 14.30 90 VAL A N 1
ATOM 660 C CA . VAL A 1 110 ? -33.946 19.108 -6.137 1.00 13.71 90 VAL A CA 1
ATOM 661 C C . VAL A 1 110 ? -34.517 17.769 -6.605 1.00 14.40 90 VAL A C 1
ATOM 662 O O . VAL A 1 110 ? -33.758 16.848 -6.938 1.00 15.51 90 VAL A O 1
ATOM 666 N N . GLY A 1 111 ? -35.840 17.644 -6.602 1.00 13.53 91 GLY A N 1
ATOM 667 C CA . GLY A 1 111 ? -36.476 16.427 -7.079 1.00 13.45 91 GLY A CA 1
ATOM 668 C C . GLY A 1 111 ? -36.535 16.430 -8.589 1.00 14.35 91 GLY A C 1
ATOM 669 O O . GLY A 1 111 ? -37.126 17.330 -9.184 1.00 17.16 91 GLY A O 1
ATOM 670 N N . ALA A 1 112 ? -35.904 15.441 -9.217 1.00 15.44 92 ALA A N 1
ATOM 671 C CA . ALA A 1 112 ? -36.051 15.238 -10.646 1.00 14.78 92 ALA A CA 1
ATOM 672 C C . ALA A 1 112 ? -37.163 14.205 -10.795 1.00 13.57 92 ALA A C 1
ATOM 673 O O . ALA A 1 112 ? -36.928 12.994 -10.730 1.00 15.77 92 ALA A O 1
ATOM 675 N N . ILE A 1 113 ? -38.388 14.700 -10.926 1.00 14.18 93 ILE A N 1
ATOM 676 C CA . ILE A 1 113 ? -39.569 13.837 -10.935 1.00 14.03 93 ILE A CA 1
ATOM 677 C C . ILE A 1 113 ? -39.732 13.278 -12.344 1.00 14.70 93 ILE A C 1
ATOM 678 O O . ILE A 1 113 ? -40.359 13.892 -13.204 1.00 16.02 93 ILE A O 1
ATOM 683 N N . ASN A 1 114 ? -39.143 12.106 -12.565 1.00 15.56 94 ASN A N 1
ATOM 684 C CA . ASN A 1 114 ? -38.966 11.548 -13.907 1.00 15.00 94 ASN A CA 1
ATOM 685 C C . ASN A 1 114 ? -40.189 10.839 -14.469 1.00 17.50 94 ASN A C 1
ATOM 686 O O . ASN A 1 114 ? -40.221 10.458 -15.643 1.00 19.95 94 ASN A O 1
ATOM 691 N N . GLY A 1 115 ? -41.188 10.646 -13.624 1.00 16.10 95 GLY A N 1
ATOM 692 C CA . GLY A 1 115 ? -42.393 9.934 -14.008 1.00 17.58 95 GLY A CA 1
ATOM 693 C C . GLY A 1 115 ? -43.364 10.016 -12.850 1.00 18.27 95 GLY A C 1
ATOM 694 O O . GLY A 1 115 ? -43.158 10.809 -11.929 1.00 16.79 95 GLY A O 1
ATOM 695 N N . PRO A 1 116 ? -44.421 9.195 -12.876 1.00 16.78 96 PRO A N 1
ATOM 696 C CA . PRO A 1 116 ? -45.469 9.269 -11.848 1.00 16.27 96 PRO A CA 1
ATOM 697 C C . PRO A 1 116 ? -44.966 9.310 -10.400 1.00 15.79 96 PRO A C 1
ATOM 698 O O . PRO A 1 116 ? -44.059 8.558 -10.015 1.00 15.74 96 PRO A O 1
ATOM 702 N N . ALA A 1 117 ? -45.566 10.210 -9.622 1.00 13.45 97 ALA A N 1
ATOM 703 C CA . ALA A 1 117 ? -45.340 10.335 -8.191 1.00 15.06 97 ALA A CA 1
ATOM 704 C C . ALA A 1 117 ? -46.701 10.208 -7.516 1.00 15.40 97 ALA A C 1
ATOM 705 O O . ALA A 1 117 ? -47.517 11.121 -7.563 1.00 14.39 97 ALA A O 1
ATOM 707 N N . ILE A 1 118 ? -46.934 9.049 -6.913 1.00 14.56 98 ILE A N 1
ATOM 708 C CA . ILE A 1 118 ? -48.256 8.651 -6.446 1.00 14.03 98 ILE A CA 1
ATOM 709 C C . ILE A 1 118 ? -48.197 8.239 -4.983 1.00 15.85 98 ILE A C 1
ATOM 710 O O . ILE A 1 118 ? -47.309 7.483 -4.590 1.00 15.94 98 ILE A O 1
ATOM 715 N N . GLY A 1 119 ? -49.146 8.710 -4.177 1.00 14.65 99 GLY A N 1
ATOM 716 C CA . GLY A 1 119 ? -49.204 8.333 -2.771 1.00 15.17 99 GLY A CA 1
ATOM 717 C C . GLY A 1 119 ? -47.948 8.715 -2.013 1.00 14.14 99 GLY A C 1
ATOM 718 O O . GLY A 1 119 ? -47.592 9.890 -1.970 1.00 13.97 99 GLY A O 1
ATOM 719 N N . ALA A 1 120 ? -47.269 7.731 -1.421 1.00 15.78 100 ALA A N 1
ATOM 720 C CA . ALA A 1 120 ? -46.009 8.007 -0.731 1.00 15.00 100 ALA A CA 1
ATOM 721 C C . ALA A 1 120 ? -45.007 8.705 -1.651 1.00 15.80 100 ALA A C 1
ATOM 722 O O . ALA A 1 120 ? -44.153 9.459 -1.187 1.00 14.75 100 ALA A O 1
ATOM 724 N N . GLY A 1 121 ? -45.106 8.433 -2.951 1.00 14.09 101 GLY A N 1
ATOM 725 C CA . GLY A 1 121 ? -44.255 9.076 -3.942 1.00 14.13 101 GLY A CA 1
ATOM 726 C C . GLY A 1 121 ? -44.539 10.556 -4.112 1.00 13.03 101 GLY A C 1
ATOM 727 O O . GLY A 1 121 ? -43.624 11.352 -4.343 1.00 14.22 101 GLY A O 1
ATOM 728 N N . LEU A 1 122 ? -45.814 10.927 -4.021 1.00 14.48 102 LEU A N 1
ATOM 729 C CA . LEU A 1 122 ? -46.179 12.342 -4.040 1.00 12.22 102 LEU A CA 1
ATOM 730 C C . LEU A 1 122 ? -45.712 13.029 -2.760 1.00 11.40 102 LEU A C 1
ATOM 731 O O . LEU A 1 122 ? -45.162 14.136 -2.820 1.00 11.87 102 LEU A O 1
ATOM 736 N N . GLN A 1 123 ? -45.905 12.393 -1.602 1.00 12.02 103 GLN A N 1
ATOM 737 C CA . GLN A 1 123 ? -45.342 12.926 -0.351 1.00 13.36 103 GLN A CA 1
ATOM 738 C C . GLN A 1 123 ? -43.840 13.185 -0.463 1.00 13.60 103 GLN A C 1
ATOM 739 O O . GLN A 1 123 ? -43.354 14.251 -0.093 1.00 13.51 103 GLN A O 1
ATOM 745 N N . LEU A 1 124 ? -43.109 12.203 -0.979 1.00 13.32 104 LEU A N 1
ATOM 746 C CA . LEU A 1 124 ? -41.663 12.331 -1.142 1.00 13.30 104 LEU A CA 1
ATOM 747 C C . LEU A 1 124 ? -41.306 13.485 -2.093 1.00 13.86 104 LEU A C 1
ATOM 748 O O . LEU A 1 124 ? -40.399 14.272 -1.814 1.00 13.92 104 LEU A O 1
ATOM 753 N N . ALA A 1 125 ? -42.012 13.578 -3.216 1.00 13.58 105 ALA A N 1
ATOM 754 C CA . ALA A 1 125 ? -41.781 14.680 -4.158 1.00 11.52 105 ALA A CA 1
ATOM 755 C C . ALA A 1 125 ? -41.996 16.044 -3.490 1.00 12.44 105 ALA A C 1
ATOM 756 O O . ALA A 1 125 ? -41.227 16.978 -3.724 1.00 13.12 105 ALA A O 1
ATOM 758 N N . MET A 1 126 ? -43.035 16.150 -2.663 1.00 11.29 106 MET A N 1
ATOM 759 C CA . MET A 1 126 ? -43.369 17.409 -1.995 1.00 12.22 106 MET A CA 1
ATOM 760 C C . MET A 1 126 ? -42.375 17.799 -0.912 1.00 11.39 106 MET A C 1
ATOM 761 O O . MET A 1 126 ? -42.283 18.975 -0.560 1.00 12.37 106 MET A O 1
ATOM 766 N N . GLN A 1 127 ? -41.636 16.818 -0.377 1.00 11.64 107 GLN A N 1
ATOM 767 C CA . GLN A 1 127 ? -40.629 17.074 0.649 1.00 13.25 107 GLN A CA 1
ATOM 768 C C . GLN A 1 127 ? -39.308 17.551 0.025 1.00 14.10 107 GLN A C 1
ATOM 769 O O . GLN A 1 127 ? -38.429 18.059 0.724 1.00 15.57 107 GLN A O 1
ATOM 775 N N . CYS A 1 128 ? -39.175 17.393 -1.287 1.00 12.57 108 CYS A N 1
ATOM 776 C CA . CYS A 1 128 ? -38.048 18.022 -1.974 1.00 13.02 108 CYS A CA 1
ATOM 777 C C . CYS A 1 128 ? -38.185 19.535 -1.849 1.00 12.95 108 CYS A C 1
ATOM 778 O O . CYS A 1 128 ? -39.288 20.057 -1.624 1.00 13.47 108 CYS A O 1
ATOM 781 N N . ASP A 1 129 ? -37.071 20.245 -1.969 1.00 11.80 109 ASP A N 1
ATOM 782 C CA . ASP A 1 129 ? -37.102 21.705 -1.894 1.00 11.33 109 ASP A CA 1
ATOM 783 C C . ASP A 1 129 ? -37.530 22.402 -3.180 1.00 13.65 109 ASP A C 1
ATOM 784 O O . ASP A 1 129 ? -38.104 23.495 -3.133 1.00 13.21 109 ASP A O 1
ATOM 789 N N . LEU A 1 130 ? -37.226 21.772 -4.311 1.00 11.84 110 LEU A N 1
ATOM 790 C CA . LEU A 1 130 ? -37.550 22.266 -5.647 1.00 12.39 110 LEU A CA 1
ATOM 791 C C . LEU A 1 130 ? -37.841 21.048 -6.511 1.00 13.78 110 LEU A C 1
ATOM 792 O O . LEU A 1 130 ? -37.416 19.932 -6.180 1.00 13.02 110 LEU A O 1
ATOM 797 N N . ARG A 1 131 ? -38.554 21.245 -7.615 1.00 12.12 111 ARG A N 1
ATOM 798 C CA . ARG A 1 131 ? -38.960 20.126 -8.479 1.00 12.81 111 ARG A CA 1
ATOM 799 C C . ARG A 1 131 ? -38.772 20.449 -9.956 1.00 13.34 111 ARG A C 1
ATOM 800 O O . ARG A 1 131 ? -39.235 21.491 -10.451 1.00 13.05 111 ARG A O 1
ATOM 808 N N . VAL A 1 132 ? -38.070 19.552 -10.650 1.00 13.40 112 VAL A N 1
ATOM 809 C CA . VAL A 1 132 ? -37.964 19.585 -12.102 1.00 13.90 112 VAL A CA 1
ATOM 810 C C . VAL A 1 132 ? -38.691 18.346 -12.606 1.00 15.52 112 VAL A C 1
ATOM 811 O O . VAL A 1 132 ? -38.328 17.223 -12.251 1.00 16.04 112 VAL A O 1
ATOM 815 N N . VAL A 1 133 ? -39.722 18.548 -13.423 1.00 13.25 113 VAL A N 1
ATOM 816 C CA . VAL A 1 133 ? -40.691 17.480 -13.695 1.00 13.26 113 VAL A CA 1
ATOM 817 C C . VAL A 1 133 ? -40.678 17.080 -15.166 1.00 15.66 113 VAL A C 1
ATOM 818 O O . VAL A 1 133 ? -40.754 17.935 -16.048 1.00 16.87 113 VAL A O 1
ATOM 822 N N . ALA A 1 134 ? -40.586 15.778 -15.431 1.00 16.24 114 ALA A N 1
ATOM 823 C CA . ALA A 1 134 ? -40.609 15.296 -16.807 1.00 17.26 114 ALA A CA 1
ATOM 824 C C . ALA A 1 134 ? -41.987 15.534 -17.431 1.00 19.59 114 ALA A C 1
ATOM 825 O O . ALA A 1 134 ? -43.001 15.468 -16.740 1.00 19.98 114 ALA A O 1
ATOM 827 N N . PRO A 1 135 ? -42.026 15.820 -18.742 1.00 17.74 115 PRO A N 1
ATOM 828 C CA . PRO A 1 135 ? -43.268 16.210 -19.427 1.00 19.85 115 PRO A CA 1
ATOM 829 C C . PRO A 1 135 ? -44.415 15.212 -19.267 1.00 23.87 115 PRO A C 1
ATOM 830 O O . PRO A 1 135 ? -45.578 15.618 -19.315 1.00 27.15 115 PRO A O 1
ATOM 834 N N . ASP A 1 136 ? -44.103 13.935 -19.093 1.00 20.93 116 ASP A N 1
ATOM 835 C CA . ASP A 1 136 ? -45.162 12.929 -19.019 1.00 28.05 116 ASP A CA 1
ATOM 836 C C . ASP A 1 136 ? -45.469 12.461 -17.595 1.00 23.41 116 ASP A C 1
ATOM 837 O O . ASP A 1 136 ? -46.318 11.594 -17.384 1.00 26.38 116 ASP A O 1
ATOM 842 N N . ALA A 1 137 ? -44.799 13.057 -16.614 1.00 18.40 117 ALA A N 1
ATOM 843 C CA . ALA A 1 137 ? -45.057 12.731 -15.216 1.00 18.38 117 ALA A CA 1
ATOM 844 C C . ALA A 1 137 ? -46.421 13.259 -14.774 1.00 17.95 117 ALA A C 1
ATOM 845 O O . ALA A 1 137 ? -46.961 14.187 -15.372 1.00 19.83 117 ALA A O 1
ATOM 847 N N . PHE A 1 138 ? -46.972 12.655 -13.727 1.00 16.31 118 PHE A N 1
ATOM 848 C CA . PHE A 1 138 ? -48.155 13.201 -13.059 1.00 13.86 118 PHE A CA 1
ATOM 849 C C . PHE A 1 138 ? -48.070 12.937 -11.565 1.00 14.62 118 PHE A C 1
ATOM 850 O O . PHE A 1 138 ? -47.260 12.115 -11.115 1.00 15.14 118 PHE A O 1
ATOM 858 N N . PHE A 1 139 ? -48.909 13.634 -10.805 1.00 13.42 119 PHE A N 1
ATOM 859 C CA . PHE A 1 139 ? -48.943 13.535 -9.346 1.00 14.00 119 PHE A CA 1
ATOM 860 C C . PHE A 1 139 ? -50.351 13.125 -8.922 1.00 15.77 119 PHE A C 1
ATOM 861 O O . PHE A 1 139 ? -51.326 13.600 -9.494 1.00 15.33 119 PHE A O 1
ATOM 869 N N . GLN A 1 140 ? -50.470 12.269 -7.911 1.00 13.66 120 GLN A N 1
ATOM 870 C CA . GLN A 1 140 ? -51.800 11.824 -7.481 1.00 11.73 120 GLN A CA 1
ATOM 871 C C . GLN A 1 140 ? -51.808 11.293 -6.055 1.00 14.29 120 GLN A C 1
ATOM 872 O O . GLN A 1 140 ? -50.857 10.638 -5.626 1.00 14.27 120 GLN A O 1
ATOM 878 N N . PHE A 1 141 ? -52.884 11.588 -5.328 1.00 12.54 121 PHE A N 1
ATOM 879 C CA . PHE A 1 141 ? -53.235 10.883 -4.095 1.00 14.01 121 PHE A CA 1
ATOM 880 C C . PHE A 1 141 ? -54.507 10.087 -4.397 1.00 14.95 121 PHE A C 1
ATOM 881 O O . PHE A 1 141 ? -55.605 10.640 -4.389 1.00 16.43 121 PHE A O 1
ATOM 889 N N . PRO A 1 142 ? -54.390 8.777 -4.652 1.00 14.69 122 PRO A N 1
ATOM 890 C CA . PRO A 1 142 ? -55.590 7.963 -4.905 1.00 16.96 122 PRO A CA 1
ATOM 891 C C . PRO A 1 142 ? -56.265 7.441 -3.627 1.00 16.45 122 PRO A C 1
ATOM 892 O O . PRO A 1 142 ? -56.979 6.436 -3.685 1.00 18.16 122 PRO A O 1
ATOM 896 N N . THR A 1 143 ? -56.064 8.140 -2.511 1.00 15.70 123 THR A N 1
ATOM 897 C CA . THR A 1 143 ? -56.611 7.732 -1.220 1.00 17.43 123 THR A CA 1
ATOM 898 C C . THR A 1 143 ? -58.125 7.489 -1.224 1.00 15.87 123 THR A C 1
ATOM 899 O O . THR A 1 143 ? -58.614 6.576 -0.553 1.00 17.62 123 THR A O 1
ATOM 903 N N . SER A 1 144 ? -58.873 8.280 -1.988 1.00 16.60 124 SER A N 1
ATOM 904 C CA . SER A 1 144 ? -60.329 8.114 -2.019 1.00 16.99 124 SER A CA 1
ATOM 905 C C . SER A 1 144 ? -60.781 6.820 -2.706 1.00 16.87 124 SER A C 1
ATOM 906 O O . SER A 1 144 ? -61.910 6.389 -2.523 1.00 20.50 124 SER A O 1
ATOM 909 N N . LYS A 1 145 ? -59.899 6.233 -3.512 1.00 16.31 125 LYS A N 1
ATOM 910 C CA . LYS A 1 145 ? -60.203 4.978 -4.186 1.00 17.58 125 LYS A CA 1
ATOM 911 C C . LYS A 1 145 ? -59.872 3.808 -3.272 1.00 18.30 125 LYS A C 1
ATOM 912 O O . LYS A 1 145 ? -60.277 2.681 -3.545 1.00 20.10 125 LYS A O 1
ATOM 918 N N . TYR A 1 146 ? -59.137 4.075 -2.191 1.00 18.45 126 TYR A N 1
ATOM 919 C CA . TYR A 1 146 ? -58.703 2.985 -1.306 1.00 20.70 126 TYR A CA 1
ATOM 920 C C . TYR A 1 146 ? -59.227 3.059 0.124 1.00 19.86 126 TYR A C 1
ATOM 921 O O . TYR A 1 146 ? -59.009 2.147 0.933 1.00 21.27 126 TYR A O 1
ATOM 930 N N . GLY A 1 147 ? -59.959 4.126 0.421 1.00 19.05 127 GLY A N 1
ATOM 931 C CA . GLY A 1 147 ? -60.583 4.288 1.720 1.00 17.43 127 GLY A CA 1
ATOM 932 C C . GLY A 1 147 ? -59.644 4.828 2.793 1.00 15.74 127 GLY A C 1
ATOM 933 O O . GLY A 1 147 ? -59.983 4.750 3.972 1.00 18.77 127 GLY A O 1
ATOM 934 N N . LEU A 1 148 ? -58.494 5.363 2.392 1.00 17.73 128 LEU A N 1
ATOM 935 C CA . LEU A 1 148 ? -57.467 5.774 3.340 1.00 18.46 128 LEU A CA 1
ATOM 936 C C . LEU A 1 148 ? -57.515 7.268 3.634 1.00 17.82 128 LEU A C 1
ATOM 937 O O . LEU A 1 148 ? -58.114 8.049 2.883 1.00 20.84 128 LEU A O 1
ATOM 942 N N . ALA A 1 149 ? -56.855 7.663 4.719 1.00 16.98 129 ALA A N 1
ATOM 943 C CA . ALA A 1 149 ? -56.740 9.068 5.103 1.00 13.74 129 ALA A CA 1
ATOM 944 C C . ALA A 1 149 ? -55.272 9.468 5.208 1.00 16.72 129 ALA A C 1
ATOM 945 O O . ALA A 1 149 ? -54.415 8.636 5.509 1.00 17.95 129 ALA A O 1
ATOM 947 N N . LEU A 1 150 ? -54.998 10.749 4.971 1.00 14.18 130 LEU A N 1
ATOM 948 C CA . LEU A 1 150 ? -53.634 11.294 4.990 1.00 13.70 130 LEU A CA 1
ATOM 949 C C . LEU A 1 150 ? -53.333 12.060 6.268 1.00 15.69 130 LEU A C 1
ATOM 950 O O . LEU A 1 150 ? -54.236 12.531 6.963 1.00 15.61 130 LEU A O 1
ATOM 955 N N . ASP A 1 151 ? -52.046 12.204 6.565 1.00 14.21 131 ASP A N 1
ATOM 956 C CA . ASP A 1 151 ? -51.596 13.116 7.612 1.00 14.61 131 ASP A CA 1
ATOM 957 C C . ASP A 1 151 ? -51.822 14.581 7.193 1.00 12.80 131 ASP A C 1
ATOM 958 O O . ASP A 1 151 ? -51.941 14.903 6.005 1.00 13.47 131 ASP A O 1
ATOM 963 N N . ASN A 1 152 ? -51.846 15.476 8.175 1.00 13.31 132 ASN A N 1
ATOM 964 C CA . ASN A 1 152 ? -52.166 16.874 7.862 1.00 12.14 132 ASN A CA 1
ATOM 965 C C . ASN A 1 152 ? -51.127 17.592 6.994 1.00 11.27 132 ASN A C 1
ATOM 966 O O . ASN A 1 152 ? -51.485 18.369 6.116 1.00 12.16 132 ASN A O 1
ATOM 971 N N . TRP A 1 153 ? -49.840 17.328 7.222 1.00 12.16 133 TRP A N 1
ATOM 972 C CA . TRP A 1 153 ? -48.819 17.942 6.377 1.00 11.90 133 TRP A CA 1
ATOM 973 C C . TRP A 1 153 ? -49.036 17.644 4.893 1.00 11.47 133 TRP A C 1
ATOM 974 O O . TRP A 1 153 ? -48.899 18.529 4.054 1.00 11.64 133 TRP A O 1
ATOM 985 N N . SER A 1 154 ? -49.359 16.390 4.557 1.00 11.25 134 SER A N 1
ATOM 986 C CA . SER A 1 154 ? -49.573 16.037 3.152 1.00 10.94 134 SER A CA 1
ATOM 987 C C . SER A 1 154 ? -50.631 16.946 2.524 1.00 10.53 134 SER A C 1
ATOM 988 O O . SER A 1 154 ? -50.471 17.427 1.409 1.00 11.99 134 SER A O 1
ATOM 991 N N . ILE A 1 155 ? -51.701 17.184 3.283 1.00 11.60 135 ILE A N 1
ATOM 992 C CA . ILE A 1 155 ? -52.804 18.008 2.815 1.00 11.36 135 ILE A CA 1
ATOM 993 C C . ILE A 1 155 ? -52.424 19.491 2.743 1.00 9.60 135 ILE A C 1
ATOM 994 O O . ILE A 1 155 ? -52.708 20.142 1.734 1.00 11.10 135 ILE A O 1
ATOM 999 N N . ARG A 1 156 ? -51.767 20.000 3.784 1.00 10.69 136 ARG A N 1
ATOM 1000 C CA . ARG A 1 156 ? -51.339 21.409 3.796 1.00 11.10 136 ARG A CA 1
ATOM 1001 C C . ARG A 1 156 ? -50.275 21.717 2.746 1.00 9.72 136 ARG A C 1
ATOM 1002 O O . ARG A 1 156 ? -50.375 22.717 2.026 1.00 11.57 136 ARG A O 1
ATOM 1010 N N . ARG A 1 157 ? -49.246 20.878 2.659 1.00 9.98 137 ARG A N 1
ATOM 1011 C CA . ARG A 1 157 ? -48.206 21.135 1.666 1.00 10.27 137 ARG A CA 1
ATOM 1012 C C . ARG A 1 157 ? -48.774 21.015 0.234 1.00 10.20 137 ARG A C 1
ATOM 1013 O O . ARG A 1 157 ? -48.449 21.808 -0.642 1.00 11.08 137 ARG A O 1
ATOM 1021 N N . LEU A 1 158 ? -49.641 20.036 -0.009 1.00 10.04 138 LEU A N 1
ATOM 1022 C CA . LEU A 1 158 ? -50.288 19.954 -1.311 1.00 10.42 138 LEU A CA 1
ATOM 1023 C C . LEU A 1 158 ? -51.073 21.234 -1.623 1.00 9.91 138 LEU A C 1
ATOM 1024 O O . LEU A 1 158 ? -50.936 21.782 -2.711 1.00 10.32 138 LEU A O 1
ATOM 1029 N N . SER A 1 159 ? -51.882 21.696 -0.670 1.00 10.07 139 SER A N 1
ATOM 1030 C CA . SER A 1 159 ? -52.647 22.926 -0.889 1.00 10.01 139 SER A CA 1
ATOM 1031 C C . SER A 1 159 ? -51.723 24.094 -1.256 1.00 10.95 139 SER A C 1
ATOM 1032 O O . SER A 1 159 ? -52.074 24.911 -2.113 1.00 10.68 139 SER A O 1
ATOM 1035 N N . SER A 1 160 ? -50.553 24.164 -0.616 1.00 9.65 140 SER A N 1
ATOM 1036 C CA . SER A 1 160 ? -49.621 25.271 -0.881 1.00 10.23 140 SER A CA 1
ATOM 1037 C C . SER A 1 160 ? -49.001 25.193 -2.277 1.00 10.41 140 SER A C 1
ATOM 1038 O O . SER A 1 160 ? -48.656 26.219 -2.864 1.00 11.35 140 SER A O 1
ATOM 1041 N N . LEU A 1 161 ? -48.851 23.973 -2.797 1.00 10.64 141 LEU A N 1
ATOM 1042 C CA . LEU A 1 161 ? -48.174 23.730 -4.073 1.00 10.91 141 LEU A CA 1
ATOM 1043 C C . LEU A 1 161 ? -49.091 23.745 -5.293 1.00 11.01 141 LEU A C 1
ATOM 1044 O O . LEU A 1 161 ? -48.660 24.121 -6.379 1.00 13.80 141 LEU A O 1
ATOM 1049 N N . VAL A 1 162 ? -50.345 23.320 -5.128 1.00 10.88 142 VAL A N 1
ATOM 1050 C CA . VAL A 1 162 ? -51.285 23.308 -6.259 1.00 11.61 142 VAL A CA 1
ATOM 1051 C C . VAL A 1 162 ? -52.447 24.294 -6.117 1.00 10.83 142 VAL A C 1
ATOM 1052 O O . VAL A 1 162 ? -53.231 24.467 -7.054 1.00 13.08 142 VAL A O 1
ATOM 1056 N N . GLY A 1 163 ? -52.537 24.941 -4.960 1.00 10.96 143 GLY A N 1
ATOM 1057 C CA . GLY A 1 163 ? -53.650 25.823 -4.638 1.00 10.80 143 GLY A CA 1
ATOM 1058 C C . GLY A 1 163 ? -54.756 25.041 -3.957 1.00 10.96 143 GLY A C 1
ATOM 1059 O O . GLY A 1 163 ? -54.967 23.862 -4.258 1.00 11.89 143 GLY A O 1
ATOM 1060 N N . HIS A 1 164 ? -55.480 25.693 -3.056 1.00 9.45 144 HIS A N 1
ATOM 1061 C CA . HIS A 1 164 ? -56.519 25.017 -2.287 1.00 9.28 144 HIS A CA 1
ATOM 1062 C C . HIS A 1 164 ? -57.556 24.341 -3.190 1.00 11.19 144 HIS A C 1
ATOM 1063 O O . HIS A 1 164 ? -57.961 23.20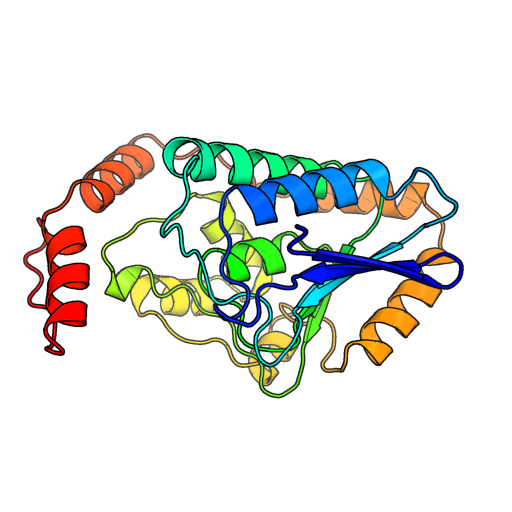0 -2.933 1.00 11.07 144 HIS A O 1
ATOM 1070 N N . GLY A 1 165 ? -57.998 25.030 -4.243 1.00 10.26 145 GLY A N 1
ATOM 1071 C CA . GLY A 1 165 ? -59.033 24.469 -5.098 1.00 10.60 145 GLY A CA 1
ATOM 1072 C C . GLY A 1 165 ? -58.655 23.147 -5.756 1.00 9.37 145 GLY A C 1
ATOM 1073 O O . GLY A 1 165 ? -59.426 22.170 -5.708 1.00 11.70 145 GLY A O 1
ATOM 1074 N N . ARG A 1 166 ? -57.480 23.099 -6.377 1.00 9.81 146 ARG A N 1
ATOM 1075 C CA . ARG A 1 166 ? -57.027 21.839 -6.970 1.00 10.32 146 ARG A CA 1
ATOM 1076 C C . ARG A 1 166 ? -56.750 20.788 -5.903 1.00 10.90 146 ARG A C 1
ATOM 1077 O O . ARG A 1 166 ? -56.957 19.586 -6.145 1.00 11.92 146 ARG A O 1
ATOM 1085 N N . ALA A 1 167 ? -56.291 21.199 -4.726 1.00 10.46 147 ALA A N 1
ATOM 1086 C CA . ALA A 1 167 ? -56.085 20.222 -3.649 1.00 10.81 147 ALA A CA 1
ATOM 1087 C C . ALA A 1 167 ? -57.393 19.528 -3.260 1.00 11.28 147 ALA A C 1
ATOM 1088 O O . ALA A 1 167 ? -57.404 18.318 -3.001 1.00 11.71 147 ALA A O 1
ATOM 1090 N N . ARG A 1 168 ? -58.493 20.277 -3.222 1.00 11.12 148 ARG A N 1
ATOM 1091 C CA . ARG A 1 168 ? -59.803 19.673 -2.961 1.00 10.59 148 ARG A CA 1
ATOM 1092 C C . ARG A 1 168 ? -60.122 18.590 -3.995 1.00 10.82 148 ARG A C 1
ATOM 1093 O O . ARG A 1 168 ? -60.567 17.497 -3.642 1.00 11.48 148 ARG A O 1
ATOM 1101 N N . ALA A 1 169 ? -59.907 18.884 -5.269 1.00 11.18 149 ALA A N 1
ATOM 1102 C CA . ALA A 1 169 ? -60.165 17.878 -6.303 1.00 11.30 149 ALA A CA 1
ATOM 1103 C C . ALA A 1 169 ? -59.228 16.669 -6.199 1.00 10.82 149 ALA A C 1
ATOM 1104 O O . ALA A 1 169 ? -59.659 15.515 -6.391 1.00 12.10 149 ALA A O 1
ATOM 1106 N N . MET A 1 170 ? -57.952 16.915 -5.918 1.00 10.41 150 MET A N 1
ATOM 1107 C CA . MET A 1 170 ? -57.002 15.815 -5.805 1.00 10.53 150 MET A CA 1
ATOM 1108 C C . MET A 1 170 ? -57.369 14.902 -4.644 1.00 12.45 150 MET A C 1
ATOM 1109 O O . MET A 1 170 ? -57.289 13.670 -4.762 1.00 12.48 150 MET A O 1
ATOM 1114 N N . LEU A 1 171 ? -57.797 15.486 -3.532 1.00 11.14 151 LEU A N 1
ATOM 1115 C CA . LEU A 1 171 ? -58.061 14.686 -2.334 1.00 11.89 151 LEU A CA 1
ATOM 1116 C C . LEU A 1 171 ? -59.455 14.048 -2.314 1.00 12.97 151 LEU A C 1
ATOM 1117 O O . LEU A 1 171 ? -59.604 12.888 -1.906 1.00 15.63 151 LEU A O 1
ATOM 1122 N N . LEU A 1 172 ? -60.469 14.784 -2.765 1.00 11.95 152 LEU A N 1
ATOM 1123 C CA . LEU A 1 172 ? -61.846 14.307 -2.712 1.00 12.17 152 LEU A CA 1
ATOM 1124 C C . LEU A 1 172 ? -62.226 13.413 -3.898 1.00 16.84 152 LEU A C 1
ATOM 1125 O O . LEU A 1 172 ? -63.217 12.676 -3.816 1.00 19.01 152 LEU A O 1
ATOM 1130 N N . SER A 1 173 ? -61.462 13.469 -4.991 1.00 13.69 153 SER A N 1
ATOM 1131 C CA . SER A 1 173 ? -61.847 12.754 -6.213 1.00 12.03 153 SER A CA 1
ATOM 1132 C C . SER A 1 173 ? -60.697 12.020 -6.907 1.00 13.15 153 SER A C 1
ATOM 1133 O O . SER A 1 173 ? -60.869 11.497 -8.010 1.00 15.55 153 SER A O 1
ATOM 1136 N N . ALA A 1 174 ? -59.529 11.989 -6.269 1.00 13.20 154 ALA A N 1
ATOM 1137 C CA . ALA A 1 174 ? -58.366 11.286 -6.810 1.00 13.93 154 ALA A CA 1
ATOM 1138 C C . ALA A 1 174 ? -57.887 11.844 -8.152 1.00 13.35 154 ALA A C 1
ATOM 1139 O O . ALA A 1 174 ? -57.298 11.129 -8.966 1.00 15.56 154 ALA A O 1
ATOM 1141 N N . GLU A 1 175 ? -58.106 13.138 -8.364 1.00 13.24 155 GLU A N 1
ATOM 1142 C CA . GLU A 1 175 ? -57.709 13.799 -9.608 1.00 12.63 155 GLU A CA 1
ATOM 1143 C C . GLU A 1 175 ? -56.194 13.787 -9.805 1.00 14.75 155 GLU A C 1
ATOM 1144 O O . GLU A 1 175 ? -55.436 14.077 -8.874 1.00 14.10 155 GLU A O 1
ATOM 1150 N N . LYS A 1 176 ? -55.753 13.452 -11.016 1.00 15.11 156 LYS A N 1
ATOM 1151 C CA . LYS A 1 176 ? -54.331 13.513 -11.358 1.00 14.60 156 LYS A CA 1
ATOM 1152 C C . LYS A 1 176 ? -53.930 14.924 -11.742 1.00 14.57 156 LYS A C 1
ATOM 1153 O O . LYS A 1 176 ? -54.661 15.624 -12.446 1.00 17.61 156 LYS A O 1
ATOM 1159 N N . LEU A 1 177 ? -52.753 15.329 -11.282 1.00 13.30 157 LEU A N 1
ATOM 1160 C CA . LEU A 1 177 ? -52.158 16.610 -11.652 1.00 14.18 157 LEU A CA 1
ATOM 1161 C C . LEU A 1 177 ? -51.105 16.354 -12.721 1.00 13.83 157 LEU A C 1
ATOM 1162 O O . LEU A 1 177 ? -50.106 15.691 -12.453 1.00 14.64 157 LEU A O 1
ATOM 1167 N N . THR A 1 178 ? -51.328 16.886 -13.922 1.00 16.58 158 THR A N 1
ATOM 1168 C CA . THR A 1 178 ? -50.382 16.706 -15.026 1.00 15.51 158 THR A CA 1
ATOM 1169 C C . THR A 1 178 ? -49.157 17.598 -14.839 1.00 17.39 158 THR A C 1
ATOM 1170 O O . THR A 1 178 ? -49.179 18.554 -14.058 1.00 16.60 158 THR A O 1
ATOM 1174 N N . ALA A 1 179 ? -48.090 17.287 -15.562 1.00 18.07 159 ALA A N 1
ATOM 1175 C CA . ALA A 1 179 ? -46.879 18.098 -15.522 1.00 16.07 159 ALA A CA 1
ATOM 1176 C C . ALA A 1 179 ? -47.146 19.538 -15.959 1.00 17.32 159 ALA A C 1
ATOM 1177 O O . ALA A 1 179 ? -46.642 20.489 -15.348 1.00 16.52 159 ALA A O 1
ATOM 1179 N N . GLU A 1 180 ? -47.928 19.705 -17.021 1.00 17.93 160 GLU A N 1
ATOM 1180 C CA . GLU A 1 180 ? -48.248 21.037 -17.509 1.00 17.03 160 GLU A CA 1
ATOM 1181 C C . GLU A 1 180 ? -48.957 21.888 -16.448 1.00 16.56 160 GLU A C 1
ATOM 1182 O O . GLU A 1 180 ? -48.613 23.053 -16.241 1.00 17.55 160 GLU A O 1
ATOM 1184 N N . ILE A 1 181 ? -49.952 21.311 -15.782 1.00 17.09 161 ILE A N 1
ATOM 1185 C CA . ILE A 1 181 ? -50.679 22.050 -14.753 1.00 17.53 161 ILE A CA 1
ATOM 1186 C C . ILE A 1 181 ? -49.806 22.247 -13.511 1.00 16.37 161 ILE A C 1
ATOM 1187 O O . ILE A 1 181 ? -49.875 23.301 -12.863 1.00 15.16 161 ILE A O 1
ATOM 1192 N N . ALA A 1 182 ? -48.959 21.265 -13.210 1.00 14.40 162 ALA A N 1
ATOM 1193 C CA . ALA A 1 182 ? -47.970 21.421 -12.131 1.00 12.40 162 ALA A CA 1
ATOM 1194 C C . ALA A 1 182 ? -47.072 22.636 -12.378 1.00 13.90 162 ALA A C 1
ATOM 1195 O O . ALA A 1 182 ? -46.737 23.374 -11.442 1.00 13.61 162 ALA A O 1
ATOM 1197 N N . LEU A 1 183 ? -46.669 22.859 -13.625 1.00 14.36 163 LEU A N 1
ATOM 1198 C CA . LEU A 1 183 ? -45.865 24.047 -13.926 1.00 14.19 163 LEU A CA 1
ATOM 1199 C C . LEU A 1 183 ? -46.680 25.327 -13.698 1.00 15.38 163 LEU A C 1
ATOM 1200 O O . LEU A 1 183 ? -46.178 26.305 -13.146 1.00 16.32 163 LEU A O 1
ATOM 1205 N N . HIS A 1 184 ? -47.945 25.308 -14.106 1.00 14.97 164 HIS A N 1
ATOM 1206 C CA . HIS A 1 184 ? -48.808 26.461 -13.880 1.00 16.95 164 HIS A CA 1
ATOM 1207 C C . HIS A 1 184 ? -48.920 26.809 -12.397 1.00 14.41 164 HIS A C 1
ATOM 1208 O O . HIS A 1 184 ? -48.854 27.979 -12.030 1.00 17.31 164 HIS A O 1
ATOM 1210 N N . THR A 1 185 ? -49.085 25.793 -11.542 1.00 14.05 165 THR A N 1
ATOM 1211 C CA . THR A 1 185 ? -49.346 26.061 -10.121 1.00 13.33 165 THR A CA 1
ATOM 1212 C C . THR A 1 185 ? -48.087 26.298 -9.298 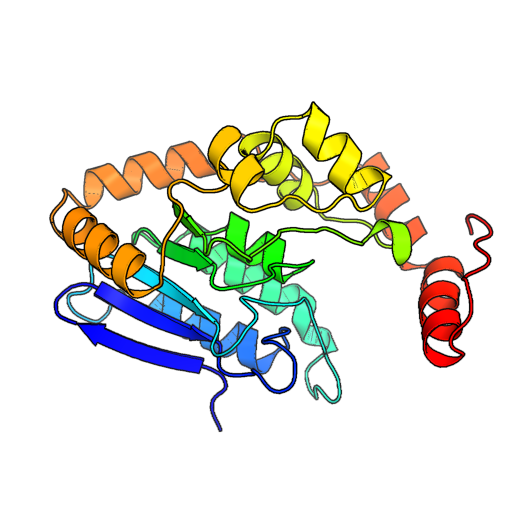1.00 13.75 165 THR A C 1
ATOM 1213 O O . THR A 1 185 ? -48.169 26.816 -8.184 1.00 15.26 165 THR A O 1
ATOM 1217 N N . GLY A 1 186 ? -46.938 25.901 -9.837 1.00 13.40 166 GLY A N 1
ATOM 1218 C CA . GLY A 1 186 ? -45.684 25.959 -9.102 1.00 14.16 166 GLY A CA 1
ATOM 1219 C C . GLY A 1 186 ? -45.271 24.676 -8.391 1.00 11.98 166 GLY A C 1
ATOM 1220 O O . GLY A 1 186 ? -44.222 24.649 -7.750 1.00 14.15 166 GLY A O 1
ATOM 1221 N N . MET A 1 187 ? -46.085 23.623 -8.487 1.00 11.49 167 MET A N 1
ATOM 1222 C CA . MET A 1 187 ? -45.673 22.286 -8.046 1.00 11.19 167 MET A CA 1
ATOM 1223 C C . MET A 1 187 ? -44.405 21.854 -8.785 1.00 12.57 167 MET A C 1
ATOM 1224 O O . MET A 1 187 ? -43.476 21.319 -8.182 1.00 13.44 167 MET A O 1
ATOM 1229 N N . ALA A 1 188 ? -44.384 22.085 -10.095 1.00 12.50 168 ALA A N 1
ATOM 1230 C CA . ALA A 1 188 ? -43.157 21.965 -10.870 1.00 12.13 168 ALA A CA 1
ATOM 1231 C C . ALA A 1 188 ? -42.528 23.344 -10.992 1.00 11.64 168 ALA A C 1
ATOM 1232 O O . ALA A 1 188 ? -43.189 24.279 -11.436 1.00 14.69 168 ALA A O 1
ATOM 1234 N N . ASN A 1 189 ? -41.260 23.469 -10.605 1.00 12.01 169 ASN A N 1
ATOM 1235 C CA . ASN A 1 189 ? -40.546 24.725 -10.844 1.00 12.58 169 ASN A CA 1
ATOM 1236 C C . ASN A 1 189 ? -40.095 24.833 -12.293 1.00 14.30 169 ASN A C 1
ATOM 1237 O O . ASN A 1 189 ? -40.003 25.936 -12.843 1.00 16.94 169 ASN A O 1
ATOM 1242 N N . ARG A 1 190 ? -39.819 23.681 -12.898 1.00 15.55 170 ARG A N 1
ATOM 1243 C CA . ARG A 1 190 ? -39.463 23.597 -14.311 1.00 17.16 170 ARG A CA 1
ATOM 1244 C C . ARG A 1 190 ? -39.935 22.269 -14.866 1.00 12.94 170 ARG A C 1
ATOM 1245 O O . ARG A 1 190 ? -40.046 21.292 -14.129 1.00 15.26 170 ARG A O 1
ATOM 1253 N N . ILE A 1 191 ? -40.227 22.252 -16.165 1.00 15.61 171 ILE A N 1
ATOM 1254 C CA . ILE A 1 191 ? -40.372 21.001 -16.896 1.00 15.84 171 ILE A CA 1
ATOM 1255 C C . ILE A 1 191 ? -39.016 20.650 -17.501 1.00 18.31 171 ILE A C 1
ATOM 1256 O O . ILE A 1 191 ? -38.377 21.482 -18.155 1.00 19.88 171 ILE A O 1
ATOM 1261 N N . GLY A 1 192 ? -38.560 19.429 -17.262 1.00 16.62 172 GLY A N 1
ATOM 1262 C CA . GLY A 1 192 ? -37.282 18.996 -17.793 1.00 17.40 172 GLY A CA 1
ATOM 1263 C C . GLY A 1 192 ? -36.833 17.631 -17.309 1.00 16.08 172 GLY A C 1
ATOM 1264 O O . GLY A 1 192 ? -37.571 16.909 -16.626 1.00 18.71 172 GLY A O 1
ATOM 1265 N N . THR A 1 193 ? -35.602 17.285 -17.669 1.00 20.05 173 THR A N 1
ATOM 1266 C CA . THR A 1 193 ? -35.047 15.965 -17.420 1.00 20.44 173 THR A CA 1
ATOM 1267 C C . THR A 1 193 ? -34.120 15.935 -16.210 1.00 21.27 173 THR A C 1
ATOM 1268 O O . THR A 1 193 ? -33.802 16.971 -15.616 1.00 19.19 173 THR A O 1
ATOM 1272 N N . LEU A 1 194 ? -33.668 14.737 -15.861 1.00 18.55 174 LEU A N 1
ATOM 1273 C CA . LEU A 1 194 ? -32.673 14.567 -14.819 1.00 17.49 174 LEU A CA 1
ATOM 1274 C C . LEU A 1 194 ? -31.451 15.445 -15.082 1.00 20.18 174 LEU A C 1
ATOM 1275 O O . LEU A 1 194 ? -30.966 16.124 -14.181 1.00 18.88 174 LEU A O 1
ATOM 1280 N N . ALA A 1 195 ? -30.956 15.451 -16.318 1.00 22.99 175 ALA A N 1
ATOM 1281 C CA . ALA A 1 195 ? -29.814 16.300 -16.653 1.00 20.35 175 ALA A CA 1
ATOM 1282 C C . ALA A 1 195 ? -30.097 17.782 -16.393 1.00 19.23 175 ALA A C 1
ATOM 1283 O O . ALA A 1 195 ? -29.226 18.514 -15.912 1.00 21.28 175 ALA A O 1
ATOM 1285 N N . ASP A 1 196 ? -31.310 18.222 -16.727 1.00 19.48 176 ASP A N 1
ATOM 1286 C CA . ASP A 1 196 ? -31.729 19.597 -16.459 1.00 20.57 176 ASP A CA 1
ATOM 1287 C C . ASP A 1 196 ? -31.706 19.879 -14.960 1.00 20.67 176 ASP A C 1
ATOM 1288 O O . ASP A 1 196 ? -31.231 20.931 -14.520 1.00 19.65 176 ASP A O 1
ATOM 1293 N N . ALA A 1 197 ? -32.221 18.942 -14.171 1.00 17.95 177 ALA A N 1
ATOM 1294 C CA . ALA A 1 197 ? -32.201 19.098 -12.716 1.00 16.86 177 ALA A CA 1
ATOM 1295 C C . ALA A 1 197 ? -30.779 19.189 -12.177 1.00 18.80 177 ALA A C 1
ATOM 1296 O O . ALA A 1 197 ? -30.495 19.993 -11.288 1.00 17.27 177 ALA A O 1
ATOM 1298 N N . GLN A 1 198 ? -29.891 18.350 -12.707 1.00 17.85 178 GLN A N 1
ATOM 1299 C CA . GLN A 1 198 ? -28.495 18.337 -12.279 1.00 18.00 178 GLN A CA 1
ATOM 1300 C C . GLN A 1 198 ? -27.774 19.645 -12.621 1.00 16.32 178 GLN A C 1
ATOM 1301 O O . GLN A 1 198 ? -26.978 20.141 -11.820 1.00 18.15 178 GLN A O 1
ATOM 1307 N N . ALA A 1 199 ? -28.090 20.222 -13.778 1.00 16.82 179 ALA A N 1
ATOM 1308 C CA . ALA A 1 199 ? -27.516 21.512 -14.168 1.00 18.53 179 ALA A CA 1
ATOM 1309 C C . ALA A 1 199 ? -27.969 22.634 -13.234 1.00 19.54 179 ALA A C 1
ATOM 1310 O O . ALA A 1 199 ? -27.174 23.488 -12.841 1.00 21.28 179 ALA A O 1
ATOM 1312 N N . TRP A 1 200 ? -29.250 22.632 -12.875 1.00 17.97 180 TRP A N 1
ATOM 1313 C CA . TRP A 1 200 ? -29.772 23.655 -11.974 1.00 16.43 180 TRP A CA 1
ATOM 1314 C C . TRP A 1 200 ? -29.164 23.489 -10.586 1.00 17.12 180 TRP A C 1
ATOM 1315 O O . TRP A 1 200 ? -28.799 24.473 -9.926 1.00 16.28 180 TRP A O 1
ATOM 1326 N N . ALA A 1 201 ? -29.068 22.244 -10.132 1.00 15.26 181 ALA A N 1
ATOM 1327 C CA . ALA A 1 201 ? -28.460 21.949 -8.847 1.00 14.07 181 ALA A CA 1
ATOM 1328 C C . ALA A 1 201 ? -27.021 22.463 -8.798 1.00 17.23 181 ALA A C 1
ATOM 1329 O O . ALA A 1 201 ? -26.573 22.943 -7.763 1.00 17.70 181 ALA A O 1
ATOM 1331 N N . ALA A 1 202 ? -26.320 22.379 -9.928 1.00 18.08 182 ALA A N 1
ATOM 1332 C CA . ALA A 1 202 ? -24.943 22.871 -10.002 1.00 19.68 182 ALA A CA 1
ATOM 1333 C C . ALA A 1 202 ? -24.886 24.375 -9.771 1.00 18.81 182 ALA A C 1
ATOM 1334 O O . ALA A 1 202 ? -23.980 24.872 -9.093 1.00 22.95 182 ALA A O 1
ATOM 1336 N N . GLU A 1 203 ? -25.841 25.102 -10.346 1.00 18.29 183 GLU A N 1
ATOM 1337 C CA . GLU A 1 203 ? -25.946 26.543 -10.112 1.00 19.10 183 GLU A CA 1
ATOM 1338 C C . GLU A 1 203 ? -26.248 26.837 -8.640 1.00 19.76 183 GLU A C 1
ATOM 1339 O O . GLU A 1 203 ? -25.643 27.716 -8.023 1.00 19.83 183 GLU A O 1
ATOM 1344 N N . ILE A 1 204 ? -27.194 26.094 -8.075 1.00 16.30 184 ILE A N 1
ATOM 1345 C CA . ILE A 1 204 ? -27.568 26.270 -6.681 1.00 15.89 184 ILE A CA 1
ATOM 1346 C C . ILE A 1 204 ? -26.397 25.974 -5.733 1.00 16.91 184 ILE A C 1
ATOM 1347 O O . ILE A 1 204 ? -26.222 26.652 -4.712 1.00 17.59 184 ILE A O 1
ATOM 1352 N N . ALA A 1 205 ? -25.584 24.978 -6.085 1.00 17.50 185 ALA A N 1
ATOM 1353 C CA . ALA A 1 205 ? -24.417 24.602 -5.284 1.00 17.01 185 ALA A CA 1
ATOM 1354 C C . ALA A 1 205 ? -23.365 25.716 -5.205 1.00 20.45 185 ALA A C 1
ATOM 1355 O O . ALA A 1 205 ? -22.477 25.667 -4.356 1.00 23.83 185 ALA A O 1
ATOM 1357 N N . ARG A 1 206 ? -23.470 26.702 -6.089 1.00 18.56 186 ARG A N 1
ATOM 1358 C CA . ARG A 1 206 ? -22.544 27.841 -6.076 1.00 19.58 186 ARG A CA 1
ATOM 1359 C C . ARG A 1 206 ? -23.071 29.020 -5.254 1.00 19.64 186 ARG A C 1
ATOM 1360 O O . ARG A 1 206 ? -22.361 30.009 -5.058 1.00 19.95 186 ARG A O 1
ATOM 1368 N N . LEU A 1 207 ? -24.310 28.922 -4.773 1.00 17.14 187 LEU A N 1
ATOM 1369 C CA . LEU A 1 207 ? -24.900 29.997 -3.983 1.00 14.94 187 LEU A CA 1
ATOM 1370 C C . LEU A 1 207 ? -24.482 29.905 -2.513 1.00 13.56 187 LEU A C 1
ATOM 1371 O O . LEU A 1 207 ? -23.834 28.947 -2.099 1.00 16.82 187 LEU A O 1
ATOM 1376 N N . ALA A 1 208 ? -24.851 30.909 -1.722 1.00 14.85 188 ALA A N 1
ATOM 13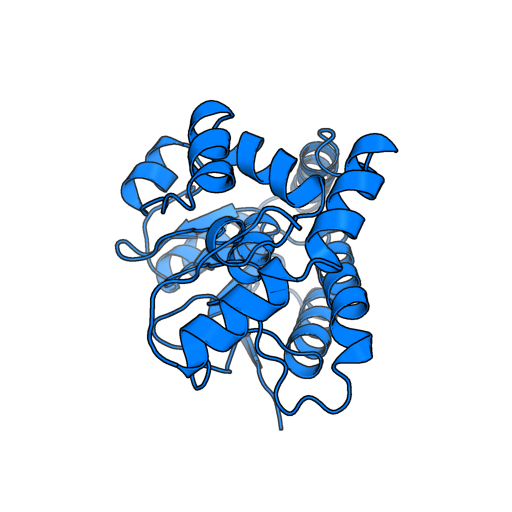77 C CA . ALA A 1 208 ? -24.420 30.968 -0.325 1.00 12.85 188 ALA A CA 1
ATOM 1378 C C . ALA A 1 208 ? -25.207 29.997 0.559 1.00 13.66 188 ALA A C 1
ATOM 1379 O O . ALA A 1 208 ? -26.420 30.170 0.759 1.00 14.35 188 ALA A O 1
ATOM 1381 N N . PRO A 1 209 ? -24.528 28.995 1.129 1.00 13.10 189 PRO A N 1
ATOM 1382 C CA . PRO A 1 209 ? -25.257 27.957 1.879 1.00 13.80 189 PRO A CA 1
ATOM 1383 C C . PRO A 1 209 ? -26.091 28.471 3.058 1.00 14.97 189 PRO A C 1
ATOM 1384 O O . PRO A 1 209 ? -27.188 27.948 3.280 1.00 14.63 189 PRO A O 1
ATOM 1388 N N . LEU A 1 210 ? -25.613 29.463 3.808 1.00 15.18 190 LEU A N 1
ATOM 1389 C CA . LEU A 1 210 ? -26.355 29.888 4.991 1.00 15.33 190 LEU A CA 1
ATOM 1390 C C . LEU A 1 210 ? -27.646 30.607 4.608 1.00 13.59 190 LEU A C 1
ATOM 1391 O O . LEU A 1 210 ? -28.631 30.554 5.350 1.00 13.85 190 LEU A O 1
ATOM 1396 N N . ALA A 1 211 ? -27.639 31.282 3.458 1.00 13.58 191 ALA A N 1
ATOM 1397 C CA . ALA A 1 211 ? -28.857 31.917 2.939 1.00 11.97 191 ALA A CA 1
ATOM 1398 C C . ALA A 1 211 ? -29.901 30.874 2.580 1.00 13.73 191 ALA A C 1
ATOM 1399 O O . ALA A 1 211 ? -31.087 31.029 2.895 1.00 14.21 191 ALA A O 1
ATOM 1401 N N . ILE A 1 212 ? -29.450 29.817 1.924 1.00 13.44 192 ILE A N 1
ATOM 1402 C CA . ILE A 1 212 ? -30.329 28.718 1.538 1.00 13.23 192 ILE A CA 1
ATOM 1403 C C . ILE A 1 212 ? -30.895 28.024 2.774 1.00 13.62 192 ILE A C 1
ATOM 1404 O O . ILE A 1 212 ? -32.088 27.721 2.837 1.00 13.72 192 ILE A O 1
ATOM 1409 N N . GLN A 1 213 ? -30.049 27.798 3.776 1.00 13.36 193 GLN A N 1
ATOM 1410 C CA . GLN A 1 213 ? -30.471 27.129 4.999 1.00 12.86 193 GLN A CA 1
ATOM 1411 C C . GLN A 1 213 ? -31.551 27.921 5.732 1.00 12.51 193 GLN A C 1
ATOM 1412 O O . GLN A 1 213 ? -32.544 27.354 6.189 1.00 13.27 193 GLN A O 1
ATOM 1418 N N . HIS A 1 214 ? -31.358 29.234 5.853 1.00 12.80 194 HIS A N 1
ATOM 1419 C CA . HIS A 1 214 ? -32.358 30.061 6.513 1.00 12.66 194 HIS A CA 1
ATOM 1420 C C . HIS A 1 214 ? -33.699 30.028 5.767 1.00 12.26 194 HIS A C 1
ATOM 1421 O O . HIS A 1 214 ? -34.757 29.798 6.377 1.00 11.80 194 HIS A O 1
ATOM 1428 N N . ALA A 1 215 ? -33.662 30.248 4.458 1.00 13.07 195 ALA A N 1
ATOM 1429 C CA . ALA A 1 215 ? -34.909 30.293 3.694 1.00 11.74 195 ALA A CA 1
ATOM 1430 C C . ALA A 1 215 ? -35.636 28.946 3.740 1.00 11.48 195 ALA A C 1
ATOM 1431 O O . ALA A 1 215 ? -36.872 28.910 3.872 1.00 12.09 195 ALA A O 1
ATOM 1433 N N . LYS A 1 216 ? -34.893 27.845 3.638 1.00 12.56 196 LYS A N 1
ATOM 1434 C CA . LYS A 1 216 ? -35.520 26.520 3.698 1.00 12.40 196 LYS A CA 1
ATOM 1435 C C . LYS A 1 216 ? -36.246 26.297 5.021 1.00 11.70 196 LYS A C 1
ATOM 1436 O O . LYS A 1 216 ? -37.374 25.791 5.052 1.00 12.31 196 LYS A O 1
ATOM 1442 N N . ARG A 1 217 ? -35.599 26.662 6.125 1.00 11.07 197 ARG A N 1
ATOM 1443 C CA . ARG A 1 217 ? -36.202 26.491 7.442 1.00 11.55 197 ARG A CA 1
ATOM 1444 C C . ARG A 1 217 ? -37.487 27.323 7.572 1.00 12.48 197 ARG A C 1
ATOM 1445 O O . ARG A 1 217 ? -38.526 26.812 8.000 1.00 12.62 197 ARG A O 1
ATOM 1453 N N . VAL A 1 218 ? -37.427 28.596 7.190 1.00 11.69 198 VAL A N 1
ATOM 1454 C CA . VAL A 1 218 ? -38.613 29.445 7.284 1.00 11.84 198 VAL A CA 1
ATOM 1455 C C . VAL A 1 218 ? -39.756 28.954 6.380 1.00 10.75 198 VAL A C 1
ATOM 1456 O O . VAL A 1 218 ? -40.906 28.864 6.829 1.00 11.84 198 VAL A O 1
ATOM 1460 N N . LEU A 1 219 ? -39.430 28.602 5.133 1.00 11.19 199 LEU A N 1
ATOM 1461 C CA . LEU A 1 219 ? -40.439 28.050 4.208 1.00 10.67 199 LEU A CA 1
ATOM 1462 C C . LEU A 1 219 ? -41.109 26.786 4.746 1.00 11.40 199 LEU A C 1
ATOM 1463 O O . LEU A 1 219 ? -42.332 26.650 4.663 1.00 11.66 199 LEU A O 1
ATOM 1468 N N . ASN A 1 220 ? -40.321 25.871 5.302 1.00 11.01 200 ASN A N 1
ATOM 1469 C CA . ASN A 1 220 ? -40.877 24.629 5.842 1.00 12.23 200 ASN A CA 1
ATOM 1470 C C . ASN A 1 220 ? -41.706 24.861 7.106 1.00 10.98 200 ASN A C 1
ATOM 1471 O O . ASN A 1 220 ? -42.555 24.026 7.463 1.00 12.25 200 ASN A O 1
ATOM 1476 N N . ASP A 1 221 ? -41.458 25.992 7.769 1.00 11.04 201 ASP A N 1
ATOM 1477 C CA . ASP A 1 221 ? -42.187 26.404 8.972 1.00 11.56 201 ASP A CA 1
ATOM 1478 C C . ASP A 1 221 ? -43.346 27.359 8.664 1.00 13.45 201 ASP A C 1
ATOM 1479 O O . ASP A 1 221 ? -43.694 28.204 9.488 1.00 15.03 201 ASP A O 1
ATOM 1484 N N . ASP A 1 222 ? -43.951 27.198 7.481 1.00 11.83 202 ASP A N 1
ATOM 1485 C CA . ASP A 1 222 ? -45.119 27.989 7.084 1.00 12.13 202 ASP A CA 1
ATOM 1486 C C . ASP A 1 222 ? -46.416 27.564 7.766 1.00 11.94 202 ASP A C 1
ATOM 1487 O O . ASP A 1 222 ? -47.446 28.235 7.601 1.00 14.07 202 ASP A O 1
ATOM 1492 N N . GLY A 1 223 ? -46.366 26.463 8.518 1.00 13.05 203 GLY A N 1
ATOM 1493 C CA . GLY A 1 223 ? -47.550 25.929 9.177 1.00 13.43 203 GLY A CA 1
ATOM 1494 C C . GLY A 1 223 ? -48.016 24.580 8.637 1.00 13.13 203 GLY A C 1
ATOM 1495 O O . GLY A 1 223 ? -48.908 2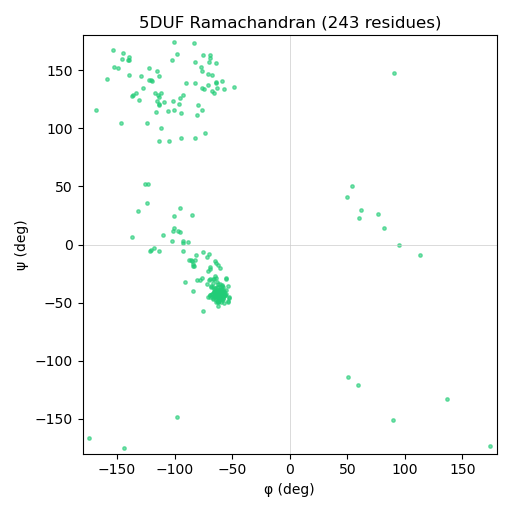3.956 9.227 1.00 15.75 203 GLY A O 1
ATOM 1496 N N . ALA A 1 224 ? -47.437 24.121 7.531 1.00 12.09 204 ALA A N 1
ATOM 1497 C CA . ALA A 1 224 ? -47.827 22.820 6.970 1.00 13.02 204 ALA A CA 1
ATOM 1498 C C . ALA A 1 224 ? -47.540 21.668 7.916 1.00 12.62 204 ALA A C 1
ATOM 1499 O O . ALA A 1 224 ? -48.269 20.672 7.911 1.00 14.34 204 ALA A O 1
ATOM 1501 N N . ILE A 1 225 ? -46.465 21.782 8.693 1.00 12.52 205 ILE A N 1
ATOM 1502 C CA . ILE A 1 225 ? -46.158 20.784 9.710 1.00 13.60 205 ILE A CA 1
ATOM 1503 C C . ILE A 1 225 ? -47.151 20.978 10.854 1.00 16.98 205 ILE A C 1
ATOM 1504 O O . ILE A 1 225 ? -46.968 21.834 11.719 1.00 18.31 205 ILE A O 1
ATOM 1509 N N . GLU A 1 226 ? -48.227 20.198 10.818 1.00 16.24 206 GLU A N 1
ATOM 1510 C CA . GLU A 1 226 ? -49.372 20.395 11.702 1.00 15.46 206 GLU A CA 1
ATOM 1511 C C . GLU A 1 226 ? -49.824 19.082 12.328 1.00 14.52 206 GLU A C 1
ATOM 1512 O O . GLU A 1 226 ? -50.030 18.087 11.628 1.00 16.28 206 GLU A O 1
ATOM 1518 N N . GLU A 1 227 ? -49.986 19.092 13.646 1.00 18.27 207 GLU A N 1
ATOM 1519 C CA . GLU A 1 227 ? -50.563 17.956 14.343 1.00 20.56 207 GLU A CA 1
ATOM 1520 C C . GLU A 1 227 ? -52.049 17.866 14.014 1.00 15.69 207 GLU A C 1
ATOM 1521 O O . GLU A 1 227 ? -52.748 18.877 13.989 1.00 17.69 207 GLU A O 1
ATOM 1524 N N . ALA A 1 228 ? -52.525 16.654 13.765 1.00 16.89 208 ALA A N 1
ATOM 1525 C CA . ALA A 1 228 ? -53.947 16.430 13.519 1.00 17.22 208 ALA A CA 1
ATOM 1526 C C . ALA A 1 228 ? -54.798 16.926 14.692 1.00 18.95 208 ALA A C 1
ATOM 1527 O O . ALA A 1 228 ? -54.477 16.662 15.854 1.00 19.19 208 ALA A O 1
ATOM 1529 N N . TRP A 1 229 ? -55.876 17.647 14.391 1.00 15.99 209 TRP A N 1
ATOM 1530 C CA . TRP A 1 229 ? -56.818 18.058 15.423 1.00 15.92 209 TRP A CA 1
ATOM 1531 C C . TRP A 1 229 ? -57.548 16.808 15.921 1.00 17.67 209 TRP A C 1
ATOM 1532 O O . TRP A 1 229 ? -57.558 15.785 15.245 1.00 17.33 209 TRP A O 1
ATOM 1543 N N . PRO A 1 230 ? -58.195 16.894 17.092 1.00 18.97 210 PRO A N 1
ATOM 1544 C CA . PRO A 1 230 ? -58.919 15.718 17.596 1.00 19.66 210 PRO A CA 1
ATOM 1545 C C . PRO A 1 230 ? -59.908 15.112 16.590 1.00 17.52 210 PRO A C 1
ATOM 1546 O O . PRO A 1 230 ? -59.929 13.890 16.432 1.00 19.65 210 PRO A O 1
ATOM 1550 N N . ALA A 1 231 ? -60.711 15.935 15.916 1.00 17.47 211 ALA A N 1
ATOM 1551 C CA . ALA A 1 231 ? -61.663 15.398 14.944 1.00 17.73 211 ALA A CA 1
ATOM 1552 C C . ALA A 1 231 ? -60.962 14.751 13.747 1.00 19.18 211 ALA A C 1
ATOM 1553 O O . ALA A 1 231 ? -61.502 13.835 13.121 1.00 19.14 211 ALA A O 1
ATOM 1555 N N . HIS A 1 232 ? -59.772 15.249 13.414 1.00 16.45 212 HIS A N 1
ATOM 1556 C CA . HIS A 1 232 ? -59.020 14.717 12.289 1.00 14.89 212 HIS A CA 1
ATOM 1557 C C . HIS A 1 232 ? -58.520 13.319 12.619 1.00 15.16 212 HIS A C 1
ATOM 1558 O O . HIS A 1 232 ? -58.584 12.417 11.788 1.00 15.91 212 HIS A O 1
ATOM 1565 N N . LYS A 1 233 ? -58.013 13.152 13.837 1.00 15.61 213 LYS A N 1
ATOM 1566 C CA . LYS A 1 233 ? -57.543 11.852 14.301 1.00 16.13 213 LYS A CA 1
ATOM 1567 C C . LYS A 1 233 ? -58.688 10.836 14.336 1.00 16.71 213 LYS A C 1
ATOM 1568 O O . LYS A 1 233 ? -58.522 9.692 13.901 1.00 16.81 213 LYS A O 1
ATOM 1574 N N . GLU A 1 234 ? -59.846 11.263 14.836 1.00 16.86 214 GLU A N 1
ATOM 1575 C CA . GLU A 1 234 ? -61.010 10.381 14.888 1.00 17.56 214 GLU A CA 1
ATOM 1576 C C . GLU A 1 234 ? -61.369 9.860 13.500 1.00 17.28 214 GLU A C 1
ATOM 1577 O O . GLU A 1 234 ? -61.546 8.651 13.308 1.00 18.89 214 GLU A O 1
ATOM 1580 N N . LEU A 1 235 ? -61.473 10.767 12.533 1.00 16.67 215 LEU A N 1
ATOM 1581 C CA . LEU A 1 235 ? -61.829 10.375 11.178 1.00 17.16 215 LEU A CA 1
ATOM 1582 C C . LEU A 1 235 ? -60.716 9.560 10.526 1.00 16.44 215 LEU A C 1
ATOM 1583 O O . LEU A 1 235 ? -60.978 8.634 9.758 1.00 17.56 215 LEU A O 1
ATOM 1588 N N . PHE A 1 236 ? -59.465 9.894 10.830 1.00 15.09 216 PHE A N 1
ATOM 1589 C CA . PHE A 1 236 ? -58.333 9.148 10.292 1.00 13.98 216 PHE A CA 1
ATOM 1590 C C . PHE A 1 236 ? -58.378 7.681 10.745 1.00 15.53 216 PHE A C 1
ATOM 1591 O O . PHE A 1 236 ? -58.254 6.759 9.929 1.00 16.52 216 PHE A O 1
ATOM 1599 N N . ASP A 1 237 ? -58.569 7.475 12.043 1.00 17.31 217 ASP A N 1
ATOM 1600 C CA . ASP A 1 237 ? -58.628 6.114 12.581 1.00 19.56 217 ASP A CA 1
ATOM 1601 C C . ASP A 1 237 ? -59.853 5.351 12.081 1.00 18.28 217 ASP A C 1
ATOM 1602 O O . ASP A 1 237 ? -59.771 4.144 11.830 1.00 19.70 217 ASP A O 1
ATOM 1607 N N . LYS A 1 238 ? -60.976 6.049 11.925 1.00 18.19 218 LYS A N 1
ATOM 1608 C CA . LYS A 1 238 ? -62.199 5.432 11.408 1.00 17.83 218 LYS A CA 1
ATOM 1609 C C . LYS A 1 238 ? -61.969 4.915 9.986 1.00 18.57 218 LYS A C 1
ATOM 1610 O O . LYS A 1 238 ? -62.374 3.795 9.641 1.00 20.27 218 LYS A O 1
ATOM 1615 N N . ALA A 1 239 ? -61.311 5.723 9.155 1.00 16.54 219 ALA A N 1
ATOM 1616 C CA . ALA A 1 239 ? -60.986 5.293 7.799 1.00 17.49 219 ALA A CA 1
ATOM 1617 C C . ALA A 1 239 ? -60.061 4.086 7.812 1.00 17.13 219 ALA A C 1
ATOM 1618 O O . ALA A 1 239 ? -60.328 3.067 7.167 1.00 17.37 219 ALA A O 1
ATOM 1620 N N . TRP A 1 240 ? -58.952 4.199 8.535 1.00 17.07 220 TRP A N 1
ATOM 1621 C CA . TRP A 1 240 ? -57.963 3.131 8.471 1.00 18.87 220 TRP A CA 1
ATOM 1622 C C . TRP A 1 240 ? -58.473 1.787 9.013 1.00 17.95 220 TRP A C 1
ATOM 1623 O O . TRP A 1 240 ? -58.043 0.735 8.543 1.00 18.85 220 TRP A O 1
ATOM 1634 N N . GLY A 1 241 ? -59.407 1.825 9.960 1.00 17.85 221 GLY A N 1
ATOM 1635 C CA . GLY A 1 241 ? -59.937 0.591 10.531 1.00 16.96 221 GLY A CA 1
ATOM 1636 C C . GLY A 1 241 ? -61.221 0.092 9.885 1.00 21.03 221 GLY A C 1
ATOM 1637 O O . GLY A 1 241 ? -61.864 -0.827 10.389 1.00 19.12 221 GLY A O 1
ATOM 1638 N N . SER A 1 242 ? -61.600 0.688 8.759 1.00 18.94 222 SER A N 1
ATOM 1639 C CA . SER A 1 242 ? -62.890 0.408 8.142 1.00 14.73 222 SER A CA 1
ATOM 1640 C C . SER A 1 242 ? -62.902 -0.853 7.282 1.00 13.41 222 SER A C 1
ATOM 1641 O O . SER A 1 242 ? -61.875 -1.309 6.788 1.00 16.15 222 SER A O 1
ATOM 1644 N N . GLN A 1 243 ? -64.095 -1.407 7.103 1.00 15.13 223 GLN A N 1
ATOM 1645 C CA . GLN A 1 243 ? -64.271 -2.500 6.164 1.00 15.70 223 GLN A CA 1
ATOM 1646 C C . GLN A 1 243 ? -64.042 -2.037 4.724 1.00 15.63 223 GLN A C 1
ATOM 1647 O O . GLN A 1 243 ? -63.597 -2.806 3.880 1.00 16.81 223 GLN A O 1
ATOM 1653 N N . ASP A 1 244 ? -64.325 -0.764 4.449 1.00 16.03 224 ASP A N 1
ATOM 1654 C CA . ASP A 1 244 ? -64.103 -0.237 3.099 1.00 17.63 224 ASP A CA 1
ATOM 1655 C C . ASP A 1 244 ? -62.646 -0.345 2.630 1.00 14.32 224 ASP A C 1
ATOM 1656 O O . ASP A 1 244 ? -62.390 -0.559 1.448 1.00 16.09 224 ASP A O 1
ATOM 1661 N N . VAL A 1 245 ? -61.690 -0.194 3.545 1.00 14.73 225 VAL A N 1
ATOM 1662 C CA . VAL A 1 245 ? -60.283 -0.385 3.199 1.00 14.92 225 VAL A CA 1
ATOM 1663 C C . VAL A 1 245 ? -60.026 -1.822 2.716 1.00 16.02 225 VAL A C 1
ATOM 1664 O O . VAL A 1 245 ? -59.323 -2.047 1.727 1.00 19.31 225 VAL A O 1
ATOM 1668 N N . ILE A 1 246 ? -60.622 -2.785 3.413 1.00 17.67 226 ILE A N 1
ATOM 1669 C CA . ILE A 1 246 ? -60.516 -4.181 3.013 1.00 20.83 226 ILE A CA 1
ATOM 1670 C C . ILE A 1 246 ? -61.207 -4.420 1.671 1.00 18.58 226 ILE A C 1
ATOM 1671 O O . ILE A 1 246 ? -60.636 -5.063 0.784 1.00 20.47 226 ILE A O 1
ATOM 1676 N N . GLU A 1 247 ? -62.413 -3.876 1.516 1.00 17.19 227 GLU A N 1
ATOM 1677 C CA . GLU A 1 247 ? -63.168 -4.001 0.270 1.00 20.80 227 GLU A CA 1
ATOM 1678 C C . GLU A 1 247 ? -62.407 -3.476 -0.950 1.00 22.96 227 GLU A C 1
ATOM 1679 O O . GLU A 1 247 ? -62.448 -4.077 -2.018 1.00 22.42 227 GLU A O 1
ATOM 1685 N N . ALA A 1 248 ? -61.708 -2.356 -0.804 1.00 18.21 228 ALA A N 1
ATOM 1686 C CA . ALA A 1 248 ? -60.932 -1.843 -1.924 1.00 19.36 228 ALA A CA 1
ATOM 1687 C C . ALA A 1 248 ? -59.850 -2.833 -2.358 1.00 19.37 228 ALA A C 1
ATOM 1688 O O . ALA A 1 248 ? -59.613 -3.016 -3.556 1.00 21.94 228 ALA A O 1
ATOM 1690 N N . GLN A 1 249 ? -59.202 -3.470 -1.382 1.00 19.96 229 GLN A N 1
ATOM 1691 C CA . GLN A 1 249 ? -58.141 -4.442 -1.653 1.00 22.78 229 GLN A CA 1
ATOM 1692 C C . GLN A 1 249 ? -58.694 -5.715 -2.289 1.00 25.47 229 GLN A C 1
ATOM 1693 O O . GLN A 1 249 ? -58.130 -6.229 -3.258 1.00 25.56 229 GLN A O 1
ATOM 1699 N N . VAL A 1 250 ? -59.799 -6.215 -1.744 1.00 22.43 230 VAL A N 1
ATOM 1700 C CA . VAL A 1 250 ? -60.423 -7.429 -2.269 1.00 25.41 230 VAL A CA 1
ATOM 1701 C C . VAL A 1 250 ? -60.942 -7.198 -3.684 1.00 29.68 230 VAL A C 1
ATOM 1702 O O . VAL A 1 250 ? -60.757 -8.038 -4.565 1.00 29.19 230 VAL A O 1
ATOM 1706 N N . ALA A 1 251 ? -61.589 -6.054 -3.900 1.00 22.68 231 ALA A N 1
ATOM 1707 C CA . ALA A 1 251 ? -62.142 -5.729 -5.212 1.00 25.06 231 ALA A CA 1
ATOM 1708 C C . ALA A 1 251 ? -61.049 -5.681 -6.274 1.00 31.87 231 ALA A C 1
ATOM 1709 O O . ALA A 1 251 ? -61.250 -6.134 -7.403 1.00 29.50 231 ALA A O 1
ATOM 1711 N N . ARG A 1 252 ? -59.892 -5.136 -5.910 1.00 25.29 232 ARG A N 1
ATOM 1712 C CA . ARG A 1 252 ? -58.744 -5.109 -6.812 1.00 29.88 232 ARG A CA 1
ATOM 1713 C C . ARG A 1 252 ? -58.28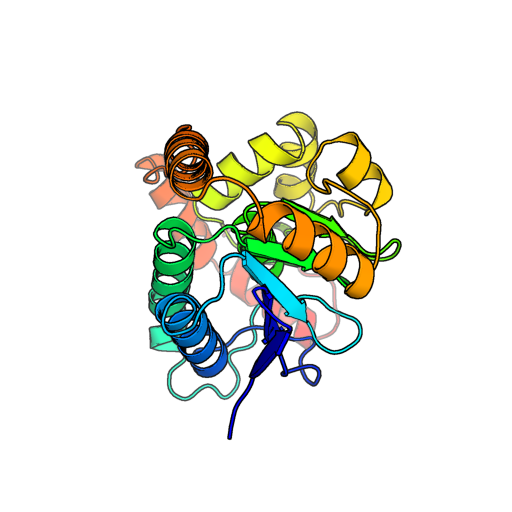9 -6.523 -7.167 1.00 37.52 232 ARG A C 1
ATOM 1714 O O . ARG A 1 252 ? -58.087 -6.840 -8.341 1.00 39.74 232 ARG A O 1
ATOM 1718 N N . MET A 1 253 ? -58.123 -7.368 -6.151 1.00 33.65 233 MET A N 1
ATOM 1719 C CA . MET A 1 253 ? -57.686 -8.745 -6.374 1.00 34.78 233 MET A CA 1
ATOM 1720 C C . MET A 1 253 ? -58.669 -9.508 -7.254 1.00 38.01 233 MET A C 1
ATOM 1721 O O . MET A 1 253 ? -58.269 -10.366 -8.042 1.00 41.30 233 MET A O 1
ATOM 1724 N N . GLU A 1 254 ? -59.953 -9.189 -7.119 1.00 33.27 234 GLU A N 1
ATOM 1725 C CA . GLU A 1 254 ? -61.000 -9.863 -7.883 1.00 34.57 234 GLU A CA 1
ATOM 1726 C C . GLU A 1 254 ? -61.343 -9.135 -9.184 1.00 35.94 234 GLU A C 1
ATOM 1727 O O . GLU A 1 254 ? -62.249 -9.541 -9.912 1.00 38.15 234 GLU A O 1
ATOM 1733 N N . LYS A 1 255 ? -60.616 -8.056 -9.462 1.00 32.52 235 LYS A N 1
ATOM 1734 C CA . LYS A 1 255 ? -60.791 -7.284 -10.693 1.00 34.82 235 LYS A CA 1
ATOM 1735 C C . LYS A 1 255 ? -62.227 -6.821 -10.939 1.00 35.62 235 LYS A C 1
ATOM 1736 O O . LYS A 1 255 ? -62.775 -6.997 -12.027 1.00 36.77 235 LYS A O 1
ATOM 1742 N N . ARG A 1 256 ? -62.821 -6.211 -9.919 1.00 28.86 236 ARG A N 1
ATOM 1743 C CA . ARG A 1 256 ? -64.181 -5.697 -9.994 1.00 27.81 236 ARG A CA 1
ATOM 1744 C C . ARG A 1 256 ? -64.247 -4.346 -9.293 1.00 32.22 236 ARG A C 1
ATOM 1745 O O . ARG A 1 256 ? -63.363 -4.017 -8.502 1.00 33.03 236 ARG A O 1
ATOM 1753 N N . PRO A 1 257 ? -65.295 -3.560 -9.580 1.00 33.57 237 PRO A N 1
ATOM 1754 C CA . PRO A 1 257 ? -65.505 -2.292 -8.875 1.00 30.43 237 PRO A CA 1
ATOM 1755 C C . PRO A 1 257 ? -65.761 -2.525 -7.386 1.00 28.88 237 PRO A C 1
ATOM 1756 O O . PRO A 1 257 ? -66.473 -3.459 -7.018 1.00 28.13 237 PRO A O 1
ATOM 1760 N N . PRO A 1 258 ? -65.183 -1.677 -6.526 1.00 28.26 238 PRO A N 1
ATOM 1761 C CA . PRO A 1 258 ? -65.490 -1.780 -5.099 1.00 24.24 238 PRO A CA 1
ATOM 1762 C C . PRO A 1 258 ? -66.908 -1.308 -4.815 1.00 23.94 238 PRO A C 1
ATOM 1763 O O . PRO A 1 258 ? -67.412 -0.401 -5.488 1.00 27.47 238 PRO A O 1
ATOM 1767 N N . LYS A 1 259 ? -67.549 -1.929 -3.829 1.00 21.93 239 LYS A N 1
ATOM 1768 C CA . LYS A 1 259 ? -68.852 -1.497 -3.352 1.00 23.25 239 LYS A CA 1
ATOM 1769 C C . LYS A 1 259 ? -68.696 -0.989 -1.924 1.00 25.35 239 LYS A C 1
ATOM 1770 O O . LYS A 1 259 ? -68.812 -1.747 -0.960 1.00 27.26 239 LYS A O 1
ATOM 1772 N N . PHE A 1 260 ? -68.407 0.300 -1.792 1.00 20.09 240 PHE A N 1
ATOM 1773 C CA . PHE A 1 260 ? -68.154 0.887 -0.487 1.00 17.28 240 PHE A CA 1
ATOM 1774 C C . PHE A 1 260 ? -69.441 1.103 0.305 1.00 18.02 240 PHE A C 1
ATOM 1775 O O . PHE A 1 260 ? -70.503 1.355 -0.274 1.00 21.34 240 PHE A O 1
ATOM 1783 N N . GLN A 1 261 ? -69.343 1.022 1.630 1.00 19.13 241 GLN A N 1
ATOM 1784 C CA . GLN A 1 261 ? -70.502 1.165 2.499 1.00 21.06 241 GLN A CA 1
ATOM 1785 C C . GLN A 1 261 ? -70.388 2.308 3.511 1.00 20.82 241 GLN A C 1
ATOM 1786 O O . GLN A 1 261 ? -71.341 2.600 4.230 1.00 24.71 241 GLN A O 1
ATOM 1792 N N . GLY A 1 262 ? -69.228 2.956 3.567 1.00 19.51 242 GLY A N 1
ATOM 1793 C CA . GLY A 1 262 ? -69.030 4.037 4.515 1.00 21.28 242 GLY A CA 1
ATOM 1794 C C . GLY A 1 262 ? -68.802 3.540 5.930 1.00 23.17 242 GLY A C 1
ATOM 1795 O O . GLY A 1 262 ? -69.086 4.238 6.901 1.00 25.37 242 GLY A O 1
ATOM 1796 N N . ALA A 1 263 ? -68.276 2.323 6.037 1.00 21.04 243 ALA A N 1
ATOM 1797 C CA . ALA A 1 263 ? -67.996 1.701 7.324 1.00 22.80 243 ALA A CA 1
ATOM 1798 C C . ALA A 1 263 ? -66.855 0.706 7.144 1.00 20.66 243 ALA A C 1
ATOM 1799 O O . ALA A 1 263 ? -66.362 0.543 6.025 1.00 19.30 243 ALA A O 1
#

Solvent-accessible surface area: 12300 Å² total; per-residue (Å²): 139,140,30,17,18,88,94,79,75,161,28,10,16,13,0,44,0,60,13,57,112,114,112,0,7,0,14,7,67,0,0,55,26,2,6,87,8,6,138,85,5,53,116,53,82,10,126,0,0,0,3,2,7,70,52,115,1,0,0,24,8,58,38,60,78,86,25,102,93,31,102,71,17,73,103,47,24,101,40,1,27,138,11,2,28,75,11,76,13,10,0,0,0,2,0,39,3,20,0,25,16,15,0,0,24,0,0,5,18,6,37,45,13,2,0,18,87,134,4,38,0,18,0,24,18,51,119,75,22,55,27,29,65,13,33,0,52,93,25,0,24,65,25,4,34,112,53,110,2,133,31,1,31,130,74,10,79,111,6,65,2,76,70,0,84,84,38,32,0,1,63,101,62,9,76,63,67,68,0,61,62,39,0,33,77,15,10,172,104,63,47,140,66,35,60,124,45,16,88,86,126,22,86,86,48,4,102,55,112,46,148,115,62,56,123,83,119,67,70,126,25,124,72,15,107,16,16,85,27,4,103,58,1,91,113,106,192,88,111,58,61,81,145,67,77